Protein AF-L9U5Q8-F1 (afdb_monomer_lite)

Foldseek 3Di:
DDDDDDDDDDDDDDDDDDPVNVVVPPDDDDPDDDDDDDPDDPDDPPDPDDQFDDDPQFTWHAAPVRFIKGALVRPPPVCSVVLVVLCVVPDFDDGPPDPDTMHGPVSVVCVVVVNDDVPCLPVVQLVLQLVLLCPQVVVCVLLVHDLVLSCLLLVHDSVLSVVCNVPVNPGHRDPLSSLSSVLSVLLVVLLCLQPVDSVSSNCQQQDQDCDPPRNRHHLSVQSSVVHSVSSVVSSVVSVVCSVVPDD

Secondary structure (DSSP, 8-state):
------------------HHHHHTTS------PPP---S---------S---EEETTEEEEE-TTS-EEEEGGGS-HHHHHHHHHHSTTPPPP--TT--S-EEEHHHHHHHHTT---TTTTTTHHHHHHHHHHHHHHHHHHHTT--HHHHHHHTT--HHHHHHHHH-GGG----HHHHHHHHHHHHHHHHHHHH-SSHHHHHHHHHS-B-STTTTTB-HHHHHHHHHHHHHHHHHHHHHHHHHH---

Organism: NCBI:txid1204738

pLDDT: mean 75.95, std 20.89, range [30.92, 97.19]

Structure (mmCIF, N/CA/C/O backbone):
data_AF-L9U5Q8-F1
#
_entry.id   AF-L9U5Q8-F1
#
loop_
_atom_site.group_PDB
_atom_site.id
_atom_site.type_symbol
_atom_site.label_atom_id
_atom_site.label_alt_id
_atom_site.label_comp_id
_atom_site.label_asym_id
_atom_site.label_entity_id
_atom_site.label_seq_id
_atom_site.pdbx_PDB_ins_code
_atom_site.Cartn_x
_atom_site.Cartn_y
_atom_site.Cartn_z
_atom_site.occupancy
_atom_site.B_iso_or_equiv
_atom_site.auth_seq_id
_atom_site.auth_comp_id
_atom_site.auth_asym_id
_atom_site.auth_atom_id
_atom_site.pdbx_PDB_model_num
ATOM 1 N N . MET A 1 1 ? 62.314 26.362 -65.389 1.00 32.38 1 MET A N 1
ATOM 2 C CA . MET A 1 1 ? 62.813 25.039 -65.826 1.00 32.38 1 MET A CA 1
ATOM 3 C C . MET A 1 1 ? 62.262 23.996 -64.874 1.00 32.38 1 MET A C 1
ATOM 5 O O . MET A 1 1 ? 62.419 24.195 -63.680 1.00 32.38 1 MET A O 1
ATOM 9 N N . SER A 1 2 ? 61.649 22.939 -65.424 1.00 37.47 2 SER A N 1
ATOM 10 C CA . SER A 1 2 ? 61.102 21.750 -64.734 1.00 37.47 2 SER A CA 1
ATOM 11 C C . SER A 1 2 ? 59.880 22.045 -63.841 1.00 37.47 2 SER A C 1
ATOM 13 O O . SER A 1 2 ? 59.931 22.926 -63.005 1.00 37.47 2 SER A O 1
ATOM 15 N N . GLN A 1 3 ? 58.716 21.413 -63.993 1.00 31.94 3 GLN A N 1
ATOM 16 C CA . GLN A 1 3 ? 58.474 19.984 -64.180 1.00 31.94 3 GLN A CA 1
ATOM 17 C C . GLN A 1 3 ? 57.325 19.664 -65.147 1.00 31.94 3 GLN A C 1
ATOM 19 O O . GLN A 1 3 ? 56.473 20.485 -65.468 1.00 31.94 3 GLN A O 1
ATOM 24 N N . LYS A 1 4 ? 57.396 18.412 -65.597 1.00 33.09 4 LYS A N 1
ATOM 25 C CA . LYS A 1 4 ? 56.612 17.719 -66.609 1.00 33.09 4 LYS A CA 1
ATOM 26 C C . LYS A 1 4 ? 55.130 17.547 -66.250 1.00 33.09 4 LYS A C 1
ATOM 28 O O . LYS A 1 4 ? 54.778 17.223 -65.122 1.00 33.09 4 LYS A O 1
ATOM 33 N N . TYR A 1 5 ? 54.340 17.687 -67.308 1.00 30.92 5 TYR A N 1
ATOM 34 C CA . TYR A 1 5 ? 53.055 17.056 -67.631 1.00 30.92 5 TYR A CA 1
ATOM 35 C C . TYR A 1 5 ? 53.111 15.525 -67.380 1.00 30.92 5 TYR A C 1
ATOM 37 O O . TYR A 1 5 ? 54.178 14.932 -67.537 1.00 30.92 5 TYR A O 1
ATOM 45 N N . ASP A 1 6 ? 52.048 14.839 -66.947 1.00 39.69 6 ASP A N 1
ATOM 46 C CA . ASP A 1 6 ? 51.056 14.125 -67.796 1.00 39.69 6 ASP A CA 1
ATOM 47 C C . ASP A 1 6 ? 50.608 12.860 -66.979 1.00 39.69 6 ASP A C 1
ATOM 49 O O . ASP A 1 6 ? 51.310 12.493 -66.034 1.00 39.69 6 ASP A O 1
ATOM 53 N N . PRO A 1 7 ? 49.538 12.110 -67.297 1.00 44.91 7 PRO A N 1
ATOM 54 C CA . PRO A 1 7 ? 48.138 12.501 -67.208 1.00 44.91 7 PRO A CA 1
ATOM 55 C C . PRO A 1 7 ? 47.229 11.353 -66.693 1.00 44.91 7 PRO A C 1
ATOM 57 O O . PRO A 1 7 ? 47.635 10.244 -66.355 1.00 44.91 7 PRO A O 1
ATOM 60 N N . GLN A 1 8 ? 45.940 11.664 -66.689 1.00 47.00 8 GLN A N 1
ATOM 61 C CA . GLN A 1 8 ? 44.768 10.835 -66.412 1.00 47.00 8 GLN A CA 1
ATOM 62 C C . GLN A 1 8 ? 44.639 9.565 -67.272 1.00 47.00 8 GLN A C 1
ATOM 64 O O . GLN A 1 8 ? 45.062 9.592 -68.427 1.00 47.00 8 GLN A O 1
ATOM 69 N N . ARG A 1 9 ? 43.847 8.574 -66.795 1.00 37.50 9 ARG A N 1
ATOM 70 C CA . ARG A 1 9 ? 42.548 8.117 -67.392 1.00 37.50 9 ARG A CA 1
ATOM 71 C C . ARG A 1 9 ? 42.010 6.789 -66.757 1.00 37.50 9 ARG A C 1
ATOM 73 O O . ARG A 1 9 ? 42.743 6.178 -65.996 1.00 37.50 9 ARG A O 1
ATOM 80 N N . PRO A 1 10 ? 40.777 6.295 -67.041 1.00 47.53 10 PRO A N 1
ATOM 81 C CA . PRO A 1 10 ? 39.483 6.843 -66.599 1.00 47.53 10 PRO A CA 1
ATOM 82 C C . PRO A 1 10 ? 38.406 5.741 -66.316 1.00 47.53 10 PRO A C 1
ATOM 84 O O . PRO A 1 10 ? 38.647 4.554 -66.493 1.00 47.53 10 PRO A O 1
ATOM 87 N N . THR A 1 11 ? 37.160 6.169 -66.045 1.00 41.81 11 THR A N 1
ATOM 88 C CA . THR A 1 11 ? 35.871 5.461 -66.306 1.00 41.81 11 THR A CA 1
ATOM 89 C C . THR A 1 11 ? 35.556 4.166 -65.512 1.00 41.81 11 THR A C 1
ATOM 91 O O . THR A 1 11 ? 36.434 3.386 -65.199 1.00 41.81 11 THR A O 1
ATOM 94 N N . VAL A 1 12 ? 34.313 3.833 -65.139 1.00 41.59 12 VAL A N 1
ATOM 95 C CA . VAL A 1 12 ? 32.996 4.193 -65.688 1.00 41.59 12 VAL A CA 1
ATOM 96 C C . VAL A 1 12 ? 31.891 4.001 -64.625 1.00 41.59 12 VAL A C 1
ATOM 98 O O . VAL A 1 12 ? 31.979 3.108 -63.793 1.00 41.59 12 VAL A O 1
ATOM 101 N N . ALA A 1 13 ? 30.804 4.756 -64.819 1.00 39.12 13 ALA A N 1
ATOM 102 C CA . ALA A 1 13 ? 29.399 4.338 -64.713 1.00 39.12 13 ALA A CA 1
ATOM 103 C C . ALA A 1 13 ? 28.771 4.037 -63.338 1.00 39.12 13 ALA A C 1
ATOM 105 O O . ALA A 1 13 ? 29.082 3.058 -62.674 1.00 39.12 13 ALA A O 1
ATOM 106 N N . GLY A 1 14 ? 27.725 4.816 -63.028 1.00 37.47 14 GLY A N 1
ATOM 107 C CA . GLY A 1 14 ? 26.693 4.433 -62.062 1.00 37.47 14 GLY A CA 1
ATOM 108 C C . GLY A 1 14 ? 26.205 5.570 -61.169 1.00 37.47 14 GLY A C 1
ATOM 109 O O . GLY A 1 14 ? 26.472 5.560 -59.980 1.00 37.47 14 GLY A O 1
ATOM 110 N N . ASN A 1 15 ? 25.500 6.543 -61.753 1.00 54.25 15 ASN A N 1
ATOM 111 C CA . ASN A 1 15 ? 24.440 7.342 -61.120 1.00 54.25 15 ASN A CA 1
ATOM 112 C C . ASN A 1 15 ? 24.565 7.609 -59.597 1.00 54.25 15 ASN A C 1
ATOM 114 O O . ASN A 1 15 ? 23.887 6.975 -58.792 1.00 54.25 15 ASN A O 1
ATOM 118 N N . ALA A 1 16 ? 25.388 8.581 -59.201 1.00 48.34 16 ALA A N 1
ATOM 119 C CA . ALA A 1 16 ? 25.546 8.959 -57.799 1.00 48.34 16 ALA A CA 1
ATOM 120 C C . ALA A 1 16 ? 25.599 10.482 -57.655 1.00 48.34 16 ALA A C 1
ATOM 122 O O . ALA A 1 16 ? 26.670 11.078 -57.620 1.00 48.34 16 ALA A O 1
ATOM 123 N N . LYS A 1 17 ? 24.432 11.122 -57.537 1.00 47.47 17 LYS A N 1
ATOM 124 C CA . LYS A 1 17 ? 24.381 12.340 -56.721 1.00 47.47 17 LYS A CA 1
ATOM 125 C C . LYS A 1 17 ? 24.359 11.888 -55.270 1.00 47.47 17 LYS A C 1
ATOM 127 O O . LYS A 1 17 ? 23.481 11.108 -54.887 1.00 47.47 17 LYS A O 1
ATOM 132 N N . SER A 1 18 ? 25.330 12.347 -54.489 1.00 54.72 18 SER A N 1
ATOM 133 C CA . SER A 1 18 ? 25.391 12.042 -53.058 1.00 54.72 18 SER A CA 1
ATOM 134 C C . SER A 1 18 ? 24.120 12.548 -52.347 1.00 54.72 18 SER A C 1
ATOM 136 O O . SER A 1 18 ? 23.519 13.531 -52.799 1.00 54.72 18 SER A O 1
ATOM 138 N N . PRO A 1 19 ? 23.688 11.931 -51.227 1.00 50.91 19 PRO A N 1
ATOM 139 C CA . PRO A 1 19 ? 22.545 12.417 -50.443 1.00 50.91 19 PRO A CA 1
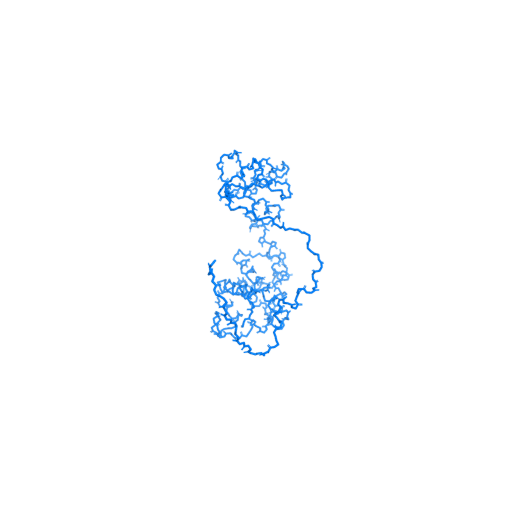ATOM 140 C C . PRO A 1 19 ? 22.645 13.911 -50.081 1.00 50.91 19 PRO A C 1
ATOM 142 O O . PRO A 1 19 ? 21.638 14.612 -50.047 1.00 50.91 19 PRO A O 1
ATOM 145 N N . LEU A 1 20 ? 23.872 14.415 -49.913 1.00 48.25 20 LEU A N 1
ATOM 146 C CA . LEU A 1 20 ? 24.193 15.819 -49.647 1.00 48.25 20 LEU A CA 1
ATOM 147 C C . LEU A 1 20 ? 23.954 16.753 -50.845 1.00 48.25 20 LEU A C 1
ATOM 149 O O . LEU A 1 20 ? 23.500 17.880 -50.664 1.00 48.25 20 LEU A O 1
ATOM 153 N N . GLU A 1 21 ? 24.201 16.311 -52.077 1.00 51.66 21 GLU A N 1
ATOM 154 C CA . GLU A 1 21 ? 23.943 17.123 -53.278 1.00 51.66 21 GLU A CA 1
ATOM 155 C C . GLU A 1 21 ? 22.452 17.247 -53.609 1.00 51.66 21 GLU A C 1
ATOM 157 O O . GLU A 1 21 ? 22.054 18.191 -54.290 1.00 51.66 21 GLU A O 1
ATOM 162 N N . ARG A 1 22 ? 21.613 16.337 -53.095 1.00 54.78 22 ARG A N 1
ATOM 163 C CA . ARG A 1 22 ? 20.144 16.435 -53.188 1.00 54.78 22 ARG A CA 1
ATOM 164 C C . ARG A 1 22 ? 19.581 17.529 -52.271 1.00 54.78 22 ARG A C 1
ATOM 166 O O . ARG A 1 22 ? 18.512 18.052 -52.560 1.00 54.78 22 ARG A O 1
ATOM 173 N N . LEU A 1 23 ? 20.307 17.892 -51.209 1.00 51.34 23 LEU A N 1
ATOM 174 C CA . LEU A 1 23 ? 19.882 18.857 -50.185 1.00 51.34 23 LEU A CA 1
ATOM 175 C C . LEU A 1 23 ? 20.363 20.296 -50.437 1.00 51.34 23 LEU A C 1
ATOM 177 O O . LEU A 1 23 ? 19.754 21.239 -49.940 1.00 51.34 23 LEU A O 1
ATOM 181 N N . LYS A 1 24 ? 21.413 20.502 -51.244 1.00 52.22 24 LYS A N 1
ATOM 182 C CA . LYS A 1 24 ? 21.984 21.841 -51.509 1.00 52.22 24 LYS A CA 1
ATOM 183 C C . LYS A 1 24 ? 21.114 22.770 -52.374 1.00 52.22 24 LYS A C 1
ATOM 185 O O . LYS A 1 24 ? 21.459 23.935 -52.528 1.00 52.22 24 LYS A O 1
ATOM 190 N N . GLY A 1 25 ? 20.004 22.289 -52.935 1.00 50.44 25 GLY A N 1
ATOM 191 C CA . GLY A 1 25 ? 19.120 23.089 -53.793 1.00 50.44 25 GLY A CA 1
ATOM 192 C C . GLY A 1 25 ? 18.031 23.891 -53.068 1.00 50.44 25 GLY A C 1
ATOM 193 O O . GLY A 1 25 ? 17.367 24.692 -53.720 1.00 50.44 25 GLY A O 1
ATOM 194 N N . SER A 1 26 ? 17.819 23.690 -51.761 1.00 52.94 26 SER A N 1
ATOM 195 C CA . SER A 1 26 ? 16.618 24.202 -51.067 1.00 52.94 26 SER A CA 1
ATOM 196 C C . SER A 1 26 ? 16.876 25.140 -49.889 1.00 52.94 26 SER A C 1
ATOM 198 O O . SER A 1 26 ? 15.928 25.508 -49.205 1.00 52.94 26 SER A O 1
ATOM 200 N N . VAL A 1 27 ? 18.113 25.574 -49.652 1.00 43.72 27 VAL A N 1
ATOM 201 C CA . VAL A 1 27 ? 18.400 26.538 -48.580 1.00 43.72 27 VAL A CA 1
ATOM 202 C C . VAL A 1 27 ? 18.806 27.862 -49.207 1.00 43.72 27 VAL A C 1
ATOM 204 O O . VAL A 1 27 ? 19.979 28.114 -49.471 1.00 43.72 27 VAL A O 1
ATOM 207 N N . GLN A 1 28 ? 17.812 28.704 -49.486 1.00 49.25 28 GLN A N 1
ATOM 208 C CA . GLN A 1 28 ? 18.053 30.126 -49.671 1.00 49.25 28 GLN A CA 1
ATOM 209 C C . GLN A 1 28 ? 17.972 30.793 -48.299 1.00 49.25 28 GLN A C 1
ATOM 211 O O . GLN A 1 28 ? 16.906 30.837 -47.696 1.00 49.25 28 GLN A O 1
ATOM 216 N N . TYR A 1 29 ? 19.121 31.321 -47.872 1.00 40.31 29 TYR A N 1
ATOM 217 C CA . TYR A 1 29 ? 19.339 32.215 -46.732 1.00 40.31 29 TYR A CA 1
ATOM 218 C C . TYR A 1 29 ? 19.720 31.561 -45.387 1.00 40.31 29 TYR A C 1
ATOM 220 O O . TYR A 1 29 ? 18.903 30.973 -44.688 1.00 40.31 29 TYR A O 1
ATOM 228 N N . TYR A 1 30 ? 20.992 31.746 -45.017 1.00 40.47 30 TYR A N 1
ATOM 229 C CA . TYR A 1 30 ? 21.508 31.730 -43.646 1.00 40.47 30 TYR A CA 1
ATOM 230 C C . TYR A 1 30 ? 22.292 33.034 -43.479 1.00 40.47 30 TYR A C 1
ATOM 232 O O . TYR A 1 30 ? 23.285 33.232 -44.183 1.00 40.47 30 TYR A O 1
ATOM 240 N N . ASP A 1 31 ? 21.848 33.926 -42.594 1.00 43.75 31 ASP A N 1
ATOM 241 C CA . ASP A 1 31 ?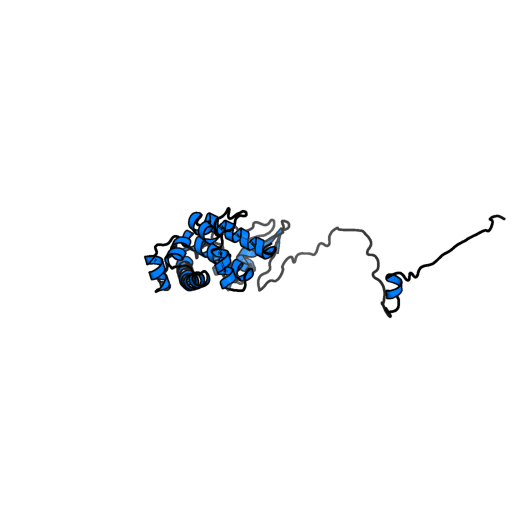 22.596 35.141 -42.273 1.00 43.75 31 ASP A CA 1
ATOM 242 C C . ASP A 1 31 ? 23.533 34.875 -41.087 1.00 43.75 31 ASP A C 1
ATOM 244 O O . ASP A 1 31 ? 23.097 34.742 -39.948 1.00 43.75 31 ASP A O 1
ATOM 248 N N . LYS A 1 32 ? 24.816 34.761 -41.447 1.00 51.78 32 LYS A N 1
ATOM 249 C CA . LYS A 1 32 ? 26.067 34.873 -40.678 1.00 51.78 32 LYS A CA 1
ATOM 250 C C . LYS A 1 32 ? 26.353 34.004 -39.433 1.00 51.78 32 LYS A C 1
ATOM 252 O O . LYS A 1 32 ? 25.462 33.523 -38.745 1.00 51.78 32 LYS A O 1
ATOM 257 N N . PRO A 1 33 ? 27.659 33.749 -39.190 1.00 47.12 33 PRO A N 1
ATOM 258 C CA . PRO A 1 33 ? 28.153 32.555 -38.518 1.00 47.12 33 PRO A CA 1
ATOM 259 C C . PRO A 1 33 ? 28.537 32.825 -37.063 1.00 47.12 33 PRO A C 1
ATOM 261 O O . PRO A 1 33 ? 29.020 33.899 -36.717 1.00 47.12 33 PRO A O 1
ATOM 264 N N . PHE A 1 34 ? 28.383 31.799 -36.235 1.00 37.78 34 PHE A N 1
ATOM 265 C CA . PHE A 1 34 ? 28.989 31.722 -34.913 1.00 37.78 34 PHE A CA 1
ATOM 266 C C . PHE A 1 34 ? 30.521 31.828 -35.045 1.00 37.78 34 PHE A C 1
ATOM 268 O O . PHE A 1 34 ? 31.134 31.015 -35.742 1.00 37.78 34 PHE A O 1
ATOM 275 N N . GLU A 1 35 ? 31.126 32.843 -34.423 1.00 50.31 35 GLU A N 1
ATOM 276 C CA . GLU A 1 35 ? 32.578 32.909 -34.223 1.00 50.31 35 GLU A CA 1
ATOM 277 C C . GLU A 1 35 ? 33.015 31.768 -33.288 1.00 50.31 35 GLU A C 1
ATOM 279 O O . GLU A 1 35 ? 32.289 31.443 -32.345 1.00 50.31 35 GLU A O 1
ATOM 284 N N . PRO A 1 36 ? 34.170 31.124 -33.534 1.00 48.81 36 PRO A N 1
ATOM 285 C CA . PRO A 1 36 ? 34.649 30.067 -32.661 1.00 48.81 36 PRO A CA 1
ATOM 286 C C . PRO A 1 36 ? 35.071 30.703 -31.336 1.00 48.81 36 PRO A C 1
ATOM 288 O O . PRO A 1 36 ? 36.004 31.501 -31.302 1.00 48.81 36 PRO A O 1
ATOM 291 N N . VAL A 1 37 ? 34.377 30.367 -30.249 1.00 45.62 37 VAL A N 1
ATOM 292 C CA . VAL A 1 37 ? 34.831 30.756 -28.913 1.00 45.62 37 VAL A CA 1
ATOM 293 C C . VAL A 1 37 ? 36.108 29.975 -28.623 1.00 45.62 37 VAL A C 1
ATOM 295 O O . VAL A 1 37 ? 36.098 28.742 -28.598 1.00 45.62 37 VAL A O 1
ATOM 298 N N . ASP A 1 38 ? 37.194 30.730 -28.478 1.00 38.16 38 ASP A N 1
ATOM 299 C CA . ASP A 1 38 ? 38.528 30.255 -28.145 1.00 38.16 38 ASP A CA 1
ATOM 300 C C . ASP A 1 38 ? 38.508 29.402 -26.872 1.00 38.16 38 ASP A C 1
ATOM 302 O O . ASP A 1 38 ? 37.781 29.657 -25.909 1.00 38.16 38 ASP A O 1
ATOM 306 N N . SER A 1 39 ? 39.325 28.358 -26.887 1.00 51.72 39 SER A N 1
ATOM 307 C CA . SER A 1 39 ? 39.539 27.463 -25.762 1.00 51.72 39 SER A CA 1
ATOM 308 C C . SER A 1 39 ? 40.424 28.136 -24.723 1.00 51.72 39 SER A C 1
ATOM 310 O O . SER A 1 39 ? 41.634 27.957 -24.794 1.00 51.72 39 SER A O 1
ATOM 312 N N . GLU A 1 40 ? 39.857 28.871 -23.761 1.00 37.47 40 GLU A N 1
ATOM 313 C CA . GLU A 1 40 ? 40.607 29.266 -22.565 1.00 37.47 40 GLU A CA 1
ATOM 314 C C . GLU A 1 40 ? 39.731 29.834 -21.422 1.00 37.47 40 GLU A C 1
ATOM 316 O O . GLU A 1 40 ? 38.837 30.639 -21.650 1.00 37.47 40 GLU A O 1
ATOM 321 N N . HIS A 1 41 ? 40.075 29.434 -20.188 1.00 34.97 41 HIS A N 1
ATOM 322 C CA . HIS A 1 41 ? 39.646 29.962 -18.876 1.00 34.97 41 HIS A CA 1
ATOM 323 C C . HIS A 1 41 ? 38.296 29.488 -18.298 1.00 34.97 41 HIS A C 1
ATOM 325 O O . HIS A 1 41 ? 37.291 30.187 -18.300 1.00 34.97 41 HIS A O 1
ATOM 331 N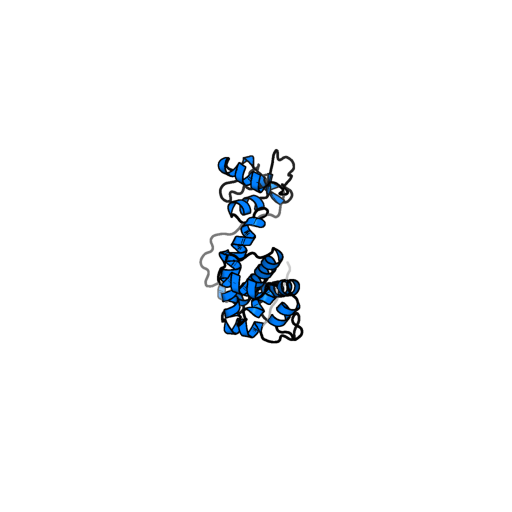 N . TRP A 1 42 ? 38.321 28.316 -17.652 1.00 39.03 42 TRP A N 1
ATOM 332 C CA . TRP A 1 42 ? 37.321 27.873 -16.664 1.00 39.03 42 TRP A CA 1
ATOM 333 C C . TRP A 1 42 ? 37.564 28.476 -15.265 1.00 39.03 42 TRP A C 1
ATOM 335 O O . TRP A 1 42 ? 37.180 27.884 -14.259 1.00 39.03 42 TRP A O 1
ATOM 345 N N . GLU A 1 43 ? 38.188 29.652 -15.177 1.00 36.53 43 GLU A N 1
ATOM 346 C CA . GLU A 1 43 ? 38.379 30.356 -13.910 1.00 36.53 43 GLU A CA 1
ATOM 347 C C . GLU A 1 43 ? 37.471 31.586 -13.815 1.00 36.53 43 GLU A C 1
ATOM 349 O O . GLU A 1 43 ? 37.675 32.598 -14.475 1.00 36.53 43 GLU A O 1
ATOM 354 N N . ALA A 1 44 ? 36.508 31.459 -12.900 1.00 43.19 44 ALA A N 1
ATOM 355 C CA . ALA A 1 44 ? 36.093 32.499 -11.969 1.00 43.19 44 ALA A CA 1
ATOM 356 C C . ALA A 1 44 ? 35.383 33.747 -12.524 1.00 43.19 44 ALA A C 1
ATOM 358 O O . ALA A 1 44 ? 35.909 34.854 -12.445 1.00 43.19 44 ALA A O 1
ATOM 359 N N . ASP A 1 45 ? 34.092 33.601 -12.838 1.00 33.00 45 ASP A N 1
ATOM 360 C CA . ASP A 1 45 ? 33.140 34.668 -12.513 1.00 33.00 45 ASP A CA 1
ATOM 361 C C . ASP A 1 45 ? 32.686 34.500 -11.059 1.00 33.00 45 ASP A C 1
ATOM 363 O O . ASP A 1 45 ? 31.703 33.831 -10.725 1.00 33.00 45 ASP A O 1
ATOM 367 N N . PHE A 1 46 ? 33.464 35.134 -10.180 1.00 35.00 46 PHE A N 1
ATOM 368 C CA . PHE A 1 46 ? 32.984 35.674 -8.917 1.00 35.00 46 PHE A CA 1
ATOM 369 C C . PHE A 1 46 ? 31.807 36.618 -9.203 1.00 35.00 46 PHE A C 1
ATOM 371 O O . PHE A 1 46 ? 31.972 37.824 -9.378 1.00 35.00 46 PHE A O 1
ATOM 378 N N . LEU A 1 47 ? 30.598 36.066 -9.228 1.00 36.47 47 LEU A N 1
ATOM 379 C CA . LEU A 1 47 ? 29.394 36.838 -8.961 1.00 36.47 47 LEU A CA 1
ATOM 380 C C . LEU A 1 47 ? 29.311 37.042 -7.446 1.00 36.47 47 LEU A C 1
ATOM 382 O O . LEU A 1 47 ? 29.085 36.103 -6.683 1.00 36.47 47 LEU A O 1
ATOM 386 N N . GLU A 1 48 ? 29.511 38.281 -7.007 1.00 38.72 48 GLU A N 1
ATOM 387 C CA . GLU A 1 48 ? 29.141 38.721 -5.664 1.00 38.72 48 GLU A CA 1
ATOM 388 C C . GLU A 1 48 ? 27.660 38.399 -5.337 1.00 38.72 48 GLU A C 1
ATOM 390 O O . GLU A 1 48 ? 26.832 38.164 -6.223 1.00 38.72 48 GLU A O 1
ATOM 395 N N . PRO A 1 49 ? 27.316 38.303 -4.041 1.00 36.00 49 PRO A N 1
ATOM 396 C CA . PRO A 1 49 ? 26.597 37.176 -3.475 1.00 36.00 49 PRO A CA 1
ATOM 397 C C . PRO A 1 49 ? 25.091 37.348 -3.623 1.00 36.00 49 PRO A C 1
ATOM 399 O O . PRO A 1 49 ? 24.443 38.056 -2.854 1.00 36.00 49 PRO A O 1
ATOM 402 N N . ASN A 1 50 ? 24.491 36.636 -4.566 1.00 45.34 50 ASN A N 1
ATOM 403 C CA . ASN A 1 50 ? 23.060 36.385 -4.485 1.00 45.34 50 ASN A CA 1
ATOM 404 C C . ASN A 1 50 ? 22.739 34.981 -4.992 1.00 45.34 50 ASN A C 1
ATOM 406 O O . ASN A 1 50 ? 22.092 34.790 -6.015 1.00 45.34 50 ASN A O 1
ATOM 410 N N . ASN A 1 51 ? 23.154 33.982 -4.206 1.00 47.12 51 ASN A N 1
ATOM 411 C CA . ASN A 1 51 ? 22.738 32.580 -4.359 1.00 47.12 51 ASN A CA 1
ATOM 412 C C . ASN A 1 51 ? 21.257 32.342 -4.005 1.00 47.12 51 ASN A C 1
ATOM 414 O O . ASN A 1 51 ? 20.816 31.198 -3.942 1.00 47.12 51 ASN A O 1
ATOM 418 N N . ALA A 1 52 ? 20.492 33.411 -3.778 1.00 41.44 52 ALA A N 1
ATOM 419 C CA . ALA A 1 52 ? 19.072 33.386 -3.494 1.00 41.44 52 ALA A CA 1
ATOM 420 C C . ALA A 1 52 ? 18.252 33.070 -4.756 1.00 41.44 52 ALA A C 1
ATOM 422 O O . ALA A 1 52 ? 17.961 33.958 -5.560 1.00 41.44 52 ALA A O 1
ATOM 423 N N . VAL A 1 53 ? 17.781 31.831 -4.896 1.00 51.78 53 VAL A N 1
ATOM 424 C CA . VAL A 1 53 ? 16.731 31.499 -5.876 1.00 51.78 53 VAL A CA 1
ATOM 425 C C . VAL A 1 53 ? 15.366 31.737 -5.225 1.00 51.78 53 VAL A C 1
ATOM 427 O O . VAL A 1 53 ? 15.061 31.178 -4.170 1.00 51.78 53 VAL A O 1
ATOM 430 N N . ARG A 1 54 ? 14.527 32.592 -5.829 1.00 45.47 54 ARG A N 1
ATOM 431 C CA . ARG A 1 54 ? 13.168 32.862 -5.333 1.00 45.47 54 ARG A CA 1
ATOM 432 C C . ARG A 1 54 ? 12.200 31.785 -5.810 1.00 45.47 54 ARG A C 1
ATOM 434 O O . ARG A 1 54 ? 11.664 31.877 -6.909 1.00 45.47 54 ARG A O 1
ATOM 441 N N . SER A 1 55 ? 11.918 30.816 -4.946 1.00 42.97 55 SER A N 1
ATOM 442 C CA . SER A 1 55 ? 10.759 29.935 -5.089 1.00 42.97 55 SER A CA 1
ATOM 443 C C . SER A 1 55 ? 9.738 30.276 -3.997 1.00 42.97 55 SER A C 1
ATOM 445 O O . SER A 1 55 ? 9.824 29.823 -2.861 1.00 42.97 55 SER A O 1
ATOM 447 N N . GLY A 1 56 ? 8.790 31.159 -4.318 1.00 54.16 56 GLY A N 1
ATOM 448 C CA . GLY A 1 56 ? 7.504 31.226 -3.614 1.00 54.16 56 GLY A CA 1
ATOM 449 C C . GLY A 1 56 ? 7.356 32.041 -2.319 1.00 54.16 56 GLY A C 1
ATOM 450 O O . GLY A 1 56 ? 6.235 32.033 -1.831 1.00 54.16 56 GLY A O 1
ATOM 451 N N . GLU A 1 57 ? 8.390 32.707 -1.771 1.00 67.06 57 GLU A N 1
ATOM 452 C CA . GLU A 1 57 ? 8.333 33.886 -0.845 1.00 67.06 57 GLU A CA 1
ATOM 453 C C . GLU A 1 57 ? 9.645 34.080 -0.049 1.00 67.06 57 GLU A C 1
ATOM 455 O O . GLU A 1 57 ? 9.984 35.214 0.284 1.00 67.06 57 GLU A O 1
ATOM 460 N N . VAL A 1 58 ? 10.408 33.009 0.215 1.00 77.12 58 VAL A N 1
ATOM 461 C CA . VAL A 1 58 ? 11.653 33.032 1.018 1.00 77.12 58 VAL A CA 1
ATOM 462 C C . VAL A 1 58 ? 12.863 32.679 0.141 1.00 77.12 58 VAL A C 1
ATOM 464 O O . VAL A 1 58 ? 12.762 31.754 -0.671 1.00 77.12 58 VAL A O 1
ATOM 467 N N . PRO A 1 59 ? 13.999 33.392 0.257 1.00 84.00 59 PRO A N 1
ATOM 468 C CA . PRO A 1 59 ? 15.223 33.056 -0.464 1.00 84.00 59 PRO A CA 1
ATOM 469 C C . PRO A 1 59 ? 15.769 31.674 -0.081 1.00 84.00 59 PRO A C 1
ATOM 471 O O . PRO A 1 59 ? 15.899 31.350 1.097 1.00 84.00 59 PRO A O 1
ATOM 474 N N . THR A 1 60 ? 16.120 30.869 -1.085 1.00 84.94 60 THR A N 1
ATOM 475 C CA . THR A 1 60 ? 16.884 29.627 -0.893 1.00 84.94 60 THR A CA 1
ATOM 476 C C . THR A 1 60 ? 18.341 29.863 -1.237 1.00 84.94 60 THR A C 1
ATOM 478 O O . THR A 1 60 ? 18.618 30.360 -2.323 1.00 84.94 60 THR A O 1
ATOM 481 N N . HIS A 1 61 ? 19.247 29.449 -0.356 1.00 86.44 61 HIS A N 1
ATOM 482 C CA . HIS A 1 61 ? 20.696 29.574 -0.495 1.00 86.44 61 HIS A CA 1
ATOM 483 C C . HIS A 1 61 ? 21.339 28.211 -0.741 1.00 86.44 61 HIS A C 1
ATOM 485 O O . HIS A 1 61 ? 20.804 27.174 -0.344 1.00 86.44 61 HIS A O 1
ATOM 491 N N . ILE A 1 62 ? 22.505 28.216 -1.382 1.00 84.50 62 ILE A N 1
ATOM 492 C CA . ILE A 1 62 ? 23.304 27.017 -1.653 1.00 84.50 62 ILE A CA 1
ATOM 493 C C . ILE A 1 62 ? 24.688 27.233 -1.041 1.00 84.50 62 ILE A C 1
ATOM 495 O O . ILE A 1 62 ? 25.373 28.197 -1.387 1.00 84.50 62 ILE A O 1
ATOM 499 N N . ALA A 1 63 ? 25.072 26.363 -0.107 1.00 81.81 63 ALA A N 1
ATOM 500 C CA . ALA A 1 63 ? 26.397 26.360 0.505 1.00 81.81 63 ALA A CA 1
ATOM 501 C C . ALA A 1 63 ? 27.464 25.869 -0.496 1.00 81.81 63 ALA A C 1
ATOM 503 O O . ALA A 1 63 ? 27.121 25.132 -1.423 1.00 81.81 63 ALA A O 1
ATOM 504 N N . PRO A 1 64 ? 28.761 26.169 -0.288 1.00 79.12 64 PRO A N 1
ATOM 505 C CA . PRO A 1 64 ? 29.846 25.641 -1.127 1.00 79.12 64 PRO A CA 1
ATOM 506 C C . PRO A 1 64 ? 29.875 24.106 -1.219 1.00 79.12 64 PRO A C 1
ATOM 508 O O . PRO A 1 64 ? 30.309 23.544 -2.218 1.00 79.12 64 PRO A O 1
ATOM 511 N N . THR A 1 65 ? 29.362 23.419 -0.194 1.00 76.44 65 THR A N 1
ATOM 512 C CA . THR A 1 65 ? 29.210 21.956 -0.139 1.00 76.44 65 THR A CA 1
ATOM 513 C C . THR A 1 65 ? 28.036 21.419 -0.971 1.00 76.44 65 THR A C 1
ATOM 515 O O . THR A 1 65 ? 27.839 20.209 -1.039 1.00 76.44 65 THR A O 1
ATOM 518 N N . GLY A 1 66 ? 27.229 22.295 -1.577 1.00 77.00 66 GLY A N 1
ATOM 519 C CA . GLY A 1 66 ? 26.014 21.949 -2.319 1.00 77.00 66 GLY A CA 1
ATOM 520 C C . GLY A 1 66 ? 24.744 21.859 -1.463 1.00 77.00 66 GLY A C 1
ATOM 521 O O . GLY A 1 66 ? 23.658 21.652 -2.007 1.00 77.00 66 GLY A O 1
ATOM 522 N N . THR A 1 67 ? 24.834 22.040 -0.141 1.00 80.81 67 THR A N 1
ATOM 523 C CA . THR A 1 67 ? 23.666 22.023 0.754 1.00 80.81 67 THR A CA 1
ATOM 524 C C . THR A 1 67 ? 22.722 23.183 0.448 1.00 80.81 67 THR A C 1
ATOM 526 O O . THR A 1 67 ? 23.131 24.343 0.502 1.00 80.81 67 THR A O 1
ATOM 529 N N . ARG A 1 68 ? 21.445 22.880 0.187 1.00 85.50 68 ARG A N 1
ATOM 530 C CA . ARG A 1 68 ? 20.395 23.884 -0.041 1.00 85.50 68 ARG A CA 1
ATOM 531 C C . ARG A 1 68 ? 19.639 24.171 1.255 1.00 85.50 68 ARG A C 1
ATOM 533 O O . ARG A 1 68 ? 19.122 23.250 1.890 1.00 85.50 68 ARG A O 1
ATOM 540 N N . TYR A 1 69 ? 19.575 25.435 1.652 1.00 88.00 69 TYR A N 1
ATOM 541 C CA . TYR A 1 69 ? 19.014 25.850 2.937 1.00 88.00 69 TYR A CA 1
ATOM 542 C C . TYR A 1 69 ? 18.290 27.193 2.836 1.00 88.00 69 TYR A C 1
ATOM 544 O O . TYR A 1 69 ? 18.477 27.955 1.888 1.00 88.00 69 TYR A O 1
ATOM 552 N N . ILE A 1 70 ? 17.469 27.495 3.835 1.00 90.88 70 ILE A N 1
ATOM 553 C CA . ILE A 1 70 ? 16.855 28.807 4.031 1.00 90.88 70 ILE A CA 1
ATOM 554 C C . ILE A 1 70 ? 17.303 29.394 5.370 1.00 90.88 70 ILE A C 1
ATOM 556 O O . ILE A 1 70 ? 17.596 28.665 6.324 1.00 90.88 70 ILE A O 1
ATOM 560 N N . ARG A 1 71 ? 17.336 30.724 5.464 1.00 90.94 71 ARG A N 1
ATOM 561 C CA . ARG A 1 71 ? 17.602 31.412 6.731 1.00 90.94 71 ARG A CA 1
ATOM 562 C C . ARG A 1 71 ? 16.281 31.673 7.441 1.00 90.94 71 ARG A C 1
ATOM 564 O O . ARG A 1 71 ? 15.408 32.329 6.876 1.00 90.94 71 ARG A O 1
ATOM 571 N N . ILE A 1 72 ? 16.134 31.244 8.696 1.00 88.31 72 ILE A N 1
ATOM 572 C CA . ILE A 1 72 ? 14.866 31.438 9.428 1.00 88.31 72 ILE A CA 1
ATOM 573 C C . ILE A 1 72 ? 14.528 32.933 9.575 1.00 88.31 72 ILE A C 1
ATOM 575 O O . ILE A 1 72 ? 13.366 33.314 9.486 1.00 88.31 72 ILE A O 1
ATOM 579 N N . ARG A 1 73 ? 15.540 33.803 9.693 1.00 87.25 73 ARG A N 1
ATOM 580 C CA . ARG A 1 73 ? 15.372 35.271 9.715 1.00 87.25 73 ARG A CA 1
ATOM 581 C C . ARG A 1 73 ? 14.724 35.857 8.453 1.00 87.25 73 ARG A C 1
ATOM 583 O O . ARG A 1 73 ? 14.160 36.943 8.520 1.00 87.25 73 ARG A O 1
ATOM 590 N N . GLU A 1 74 ? 14.801 35.158 7.322 1.00 88.31 74 GLU A N 1
ATOM 591 C CA . GLU A 1 74 ? 14.205 35.581 6.048 1.00 88.31 74 GLU A CA 1
ATOM 592 C C . GLU A 1 74 ? 12.774 35.049 5.863 1.00 88.31 74 GLU A C 1
ATOM 594 O O . GLU A 1 74 ? 12.075 35.453 4.933 1.00 88.31 74 GLU A O 1
ATOM 599 N N . VAL A 1 75 ? 12.309 34.170 6.757 1.00 87.00 75 VAL A N 1
ATOM 600 C CA . VAL A 1 75 ? 10.921 33.695 6.785 1.00 87.00 75 VAL A CA 1
ATOM 601 C C . VAL A 1 75 ? 10.011 34.821 7.296 1.00 87.00 75 VAL A C 1
ATOM 603 O O . VAL A 1 75 ? 10.358 35.477 8.279 1.00 87.00 75 VAL A O 1
ATOM 606 N N . PRO A 1 76 ? 8.825 35.064 6.699 1.00 86.88 76 PRO A N 1
ATOM 607 C CA . PRO A 1 76 ? 7.884 36.063 7.200 1.00 86.88 76 PRO A CA 1
ATOM 608 C C . PRO A 1 76 ? 7.543 35.845 8.677 1.00 86.88 76 PRO A C 1
ATOM 610 O O . PRO A 1 76 ? 7.206 34.730 9.068 1.00 86.88 76 PRO A O 1
ATOM 613 N N . ILE A 1 77 ? 7.545 36.910 9.486 1.00 80.81 77 ILE A N 1
ATOM 614 C CA . ILE A 1 77 ? 7.372 36.820 10.950 1.00 80.81 77 ILE A CA 1
ATOM 615 C C . ILE A 1 77 ? 6.128 36.024 11.376 1.00 80.81 77 ILE A C 1
ATOM 617 O O . ILE A 1 77 ? 6.176 35.245 12.317 1.00 80.81 77 ILE A O 1
ATOM 621 N N . ARG A 1 78 ? 5.025 36.136 10.620 1.00 80.25 78 ARG A N 1
ATOM 622 C CA . ARG A 1 78 ? 3.773 35.401 10.885 1.00 80.25 78 ARG A CA 1
ATOM 623 C C . ARG A 1 78 ? 3.884 33.886 10.698 1.00 80.25 78 ARG A C 1
ATOM 625 O O . ARG A 1 78 ? 3.025 33.154 11.173 1.00 80.25 78 ARG A O 1
ATOM 632 N N . LEU A 1 79 ? 4.893 33.433 9.964 1.00 83.06 79 LEU A N 1
ATOM 633 C CA . LEU A 1 79 ? 5.154 32.031 9.655 1.00 83.06 79 LEU A CA 1
ATOM 634 C C . LEU A 1 79 ? 6.290 31.457 10.511 1.00 83.06 79 LEU A C 1
ATOM 636 O O . LEU A 1 79 ? 6.359 30.240 10.661 1.00 83.06 79 LEU A O 1
ATOM 640 N N . GLN A 1 80 ? 7.145 32.309 11.089 1.00 85.88 80 GLN A N 1
ATOM 641 C CA . GLN A 1 80 ? 8.315 31.881 11.858 1.00 85.88 80 GLN A CA 1
ATOM 642 C C . GLN A 1 80 ? 7.936 30.986 13.037 1.00 85.88 80 GLN A C 1
ATOM 644 O O . GLN A 1 80 ? 8.483 29.898 13.137 1.00 85.88 80 GLN A O 1
ATOM 649 N N . ASP A 1 81 ? 6.969 31.365 13.874 1.00 78.81 81 ASP A N 1
ATOM 650 C CA . ASP A 1 81 ? 6.605 30.563 15.055 1.00 78.81 81 ASP A CA 1
ATOM 651 C C . ASP A 1 81 ? 6.100 29.164 14.681 1.00 78.81 81 ASP A C 1
ATOM 653 O O . ASP A 1 81 ? 6.487 28.154 15.275 1.00 78.81 81 ASP A O 1
ATOM 657 N N . GLY A 1 82 ? 5.244 29.092 13.657 1.00 78.12 82 GLY A N 1
ATOM 658 C CA . GLY A 1 82 ? 4.713 27.828 13.154 1.00 78.12 82 GLY A CA 1
ATOM 659 C C . GLY A 1 82 ? 5.804 26.941 12.560 1.00 78.12 82 GLY A C 1
ATOM 660 O O . GLY A 1 82 ? 5.790 25.729 12.780 1.00 78.12 82 GLY A O 1
ATOM 661 N N . PHE A 1 83 ? 6.757 27.550 11.857 1.00 84.94 83 PHE A N 1
ATOM 662 C CA . PHE A 1 83 ? 7.868 26.856 11.226 1.00 84.94 83 PHE A CA 1
ATOM 663 C C . PHE A 1 83 ? 8.958 26.445 12.229 1.00 84.94 83 PHE A C 1
ATOM 665 O O . PHE A 1 83 ? 9.425 25.317 12.196 1.00 84.94 83 PHE A O 1
ATOM 672 N N . ILE A 1 84 ? 9.306 27.283 13.204 1.00 83.56 84 ILE A N 1
ATOM 673 C CA . ILE A 1 84 ? 10.244 26.947 14.291 1.00 83.56 84 ILE A CA 1
ATOM 674 C C . ILE A 1 84 ? 9.694 25.787 15.128 1.00 83.56 84 ILE A C 1
ATOM 676 O O . ILE A 1 84 ? 10.423 24.859 15.481 1.00 83.56 84 ILE A O 1
ATOM 680 N N . ARG A 1 85 ? 8.384 25.791 15.402 1.00 76.25 85 ARG A N 1
ATOM 681 C CA . ARG A 1 85 ? 7.719 24.665 16.067 1.00 76.25 85 ARG A CA 1
ATOM 682 C C . ARG A 1 85 ? 7.765 23.385 15.227 1.00 76.25 85 ARG A C 1
ATOM 684 O O . ARG A 1 85 ? 7.831 22.303 15.803 1.00 76.25 85 ARG A O 1
ATOM 691 N N . TYR A 1 86 ? 7.717 23.509 13.901 1.00 75.69 86 TYR A N 1
ATOM 692 C CA . TYR A 1 86 ? 7.904 22.394 12.972 1.00 75.69 86 TYR A CA 1
ATOM 693 C C . TYR A 1 86 ? 9.348 21.868 12.998 1.00 75.69 86 TYR A C 1
ATOM 695 O O . TYR A 1 86 ? 9.546 20.667 13.066 1.00 75.69 86 TYR A O 1
ATOM 703 N N . LEU A 1 87 ? 10.349 22.747 13.078 1.00 77.56 87 LEU A N 1
ATOM 704 C CA . LEU A 1 87 ? 11.769 22.371 13.136 1.00 77.56 87 LEU A CA 1
ATOM 705 C C . LEU A 1 87 ? 12.223 21.805 14.492 1.00 77.56 87 LEU A C 1
ATOM 707 O O . LEU A 1 87 ? 13.387 21.443 14.660 1.00 77.56 87 LEU A O 1
ATOM 711 N N . THR A 1 88 ? 11.348 21.751 15.496 1.00 74.56 88 THR A N 1
ATOM 712 C CA . THR A 1 88 ? 11.724 21.280 16.834 1.00 74.56 88 THR A CA 1
ATOM 713 C C . THR A 1 88 ? 12.041 19.780 16.800 1.00 74.56 88 THR A C 1
ATOM 715 O O . THR A 1 88 ? 11.130 18.961 16.744 1.00 74.56 88 THR A O 1
ATOM 718 N N . GLY A 1 89 ? 13.330 19.429 16.876 1.00 60.28 89 GLY A N 1
ATOM 719 C CA . GLY A 1 89 ? 13.825 18.049 16.766 1.00 60.28 89 GLY A CA 1
ATOM 720 C C . GLY A 1 89 ? 14.343 17.670 15.373 1.00 60.28 89 GLY A C 1
ATOM 721 O O . GLY A 1 89 ? 14.913 16.590 15.222 1.00 60.28 89 GLY A O 1
ATOM 722 N N . ALA A 1 90 ? 14.204 18.556 14.382 1.00 65.50 90 ALA A N 1
ATOM 723 C CA . ALA A 1 90 ? 14.797 18.388 13.062 1.00 65.50 90 ALA A CA 1
ATOM 724 C C . ALA A 1 90 ? 16.315 18.638 13.104 1.00 65.50 90 ALA A C 1
ATOM 726 O O . ALA A 1 90 ? 16.813 19.462 13.876 1.00 65.50 90 ALA A O 1
ATOM 727 N N . GLY A 1 91 ? 17.063 17.931 12.254 1.00 69.38 91 GLY A N 1
ATOM 728 C CA . GLY A 1 91 ? 18.466 18.258 12.019 1.00 69.38 91 GLY A CA 1
ATOM 729 C C . GLY A 1 91 ? 18.554 19.556 11.222 1.00 69.38 91 GLY A C 1
ATOM 730 O O . GLY A 1 91 ? 18.031 19.619 10.117 1.00 69.38 91 GLY A O 1
ATOM 731 N N . CYS A 1 92 ? 19.215 20.579 11.756 1.00 81.19 92 CYS A N 1
ATOM 732 C CA . CYS A 1 92 ? 19.417 21.840 11.042 1.00 81.19 92 CYS A CA 1
ATOM 733 C C . CYS A 1 92 ? 20.771 21.841 10.315 1.00 81.19 92 CYS A C 1
ATOM 735 O O . CYS A 1 92 ? 21.756 21.348 10.876 1.00 81.19 92 CYS A O 1
ATOM 737 N N . PRO A 1 93 ? 20.864 22.401 9.095 1.00 82.31 93 PRO A N 1
ATOM 738 C CA . PRO A 1 93 ? 22.148 22.555 8.428 1.00 82.31 93 PRO A CA 1
ATOM 739 C C . PRO A 1 93 ? 23.051 23.515 9.209 1.00 82.31 93 PRO A C 1
ATOM 741 O O . PRO A 1 93 ? 22.600 24.549 9.700 1.00 82.31 93 PRO A O 1
ATOM 744 N N . VAL A 1 94 ? 24.341 23.187 9.273 1.00 82.44 94 VAL A N 1
ATOM 745 C CA . VAL A 1 94 ? 25.394 24.071 9.783 1.00 82.44 94 VAL A CA 1
ATOM 746 C C . VAL A 1 94 ? 26.270 24.451 8.598 1.00 82.44 94 VAL A C 1
ATOM 748 O O . VAL A 1 94 ? 26.863 23.581 7.962 1.00 82.44 94 VAL A O 1
ATOM 751 N N . VAL A 1 95 ? 26.305 25.739 8.266 1.00 83.12 95 VAL A N 1
ATOM 752 C CA . VAL A 1 95 ? 27.067 26.278 7.134 1.00 83.12 95 VAL A CA 1
ATOM 753 C C . VAL A 1 95 ? 28.092 27.269 7.675 1.00 83.12 95 VAL A C 1
ATOM 755 O O . VAL A 1 95 ? 27.765 28.106 8.514 1.00 83.12 95 VAL A O 1
ATOM 758 N N . GLU A 1 96 ? 29.340 27.161 7.223 1.00 74.81 96 GLU A N 1
ATOM 759 C CA . GLU A 1 96 ? 30.412 28.072 7.633 1.00 74.81 96 GLU A CA 1
ATOM 760 C C . GLU A 1 96 ? 30.100 29.510 7.194 1.00 74.81 96 GLU A C 1
ATOM 762 O O . GLU A 1 96 ? 29.686 29.742 6.058 1.00 74.81 96 GLU A O 1
ATOM 767 N N . ASN A 1 97 ? 30.333 30.476 8.088 1.00 79.69 97 ASN A N 1
ATOM 768 C CA . ASN A 1 97 ? 30.058 31.910 7.897 1.00 79.69 97 ASN A CA 1
ATOM 769 C C . ASN A 1 97 ? 28.568 32.305 7.825 1.00 79.69 97 ASN A C 1
ATOM 771 O O . ASN A 1 97 ? 28.254 33.436 7.457 1.00 79.69 97 ASN A O 1
ATOM 775 N N . GLU A 1 98 ? 27.645 31.416 8.206 1.00 81.56 98 GLU A N 1
ATOM 776 C CA . GLU A 1 98 ? 26.229 31.752 8.373 1.00 81.56 98 GLU A CA 1
ATOM 777 C C . GLU A 1 98 ? 25.863 31.918 9.850 1.00 81.56 98 GLU A C 1
ATOM 779 O O . GLU A 1 98 ? 25.829 30.957 10.618 1.00 81.56 98 GLU A O 1
ATOM 784 N N . ASP A 1 99 ? 25.534 33.148 10.245 1.00 71.88 99 ASP A N 1
ATOM 785 C CA . ASP A 1 99 ? 25.081 33.433 11.606 1.00 71.88 99 ASP A CA 1
ATOM 786 C C . ASP A 1 99 ? 23.581 33.160 11.783 1.00 71.88 99 ASP A C 1
ATOM 788 O O . ASP A 1 99 ? 22.729 33.832 11.188 1.00 71.88 99 ASP A O 1
ATOM 792 N N . GLY A 1 100 ? 23.243 32.236 12.681 1.00 75.62 100 GLY A N 1
ATOM 793 C CA . GLY A 1 100 ? 21.876 32.002 13.151 1.00 75.62 100 GLY A CA 1
ATOM 794 C C . GLY A 1 100 ? 21.253 30.687 12.676 1.00 75.62 100 GLY A C 1
ATOM 795 O O . GLY A 1 100 ? 21.898 29.885 12.005 1.00 75.62 100 GLY A O 1
ATOM 796 N N . PRO A 1 101 ? 19.994 30.423 13.063 1.00 83.31 101 PRO A N 1
ATOM 797 C CA . PRO A 1 101 ? 19.366 29.143 12.795 1.00 83.31 101 PRO A CA 1
ATOM 798 C C . PRO A 1 101 ? 18.966 29.031 11.319 1.00 83.31 101 PRO A C 1
ATOM 800 O O . PRO A 1 101 ? 18.315 29.915 10.746 1.00 83.31 101 PRO A O 1
ATOM 803 N N . LEU A 1 102 ? 19.369 27.917 10.717 1.00 89.38 102 LEU A N 1
ATOM 804 C CA . LEU A 1 102 ? 19.096 27.553 9.333 1.00 89.38 102 LEU A CA 1
ATOM 805 C C . LEU A 1 102 ? 18.131 26.366 9.297 1.00 89.38 102 LEU A C 1
ATOM 807 O O . LEU A 1 102 ? 18.056 25.590 10.248 1.00 89.38 102 LEU A O 1
ATOM 811 N N . ALA A 1 103 ? 17.424 26.208 8.186 1.00 88.19 103 ALA A N 1
ATOM 812 C CA . ALA A 1 103 ? 16.610 25.028 7.902 1.00 88.19 103 ALA A CA 1
ATOM 813 C C . ALA A 1 103 ? 16.913 24.531 6.490 1.00 88.19 103 ALA A C 1
ATOM 815 O O . ALA A 1 103 ? 17.291 25.336 5.634 1.00 88.19 103 ALA A O 1
ATOM 816 N N . TYR A 1 104 ? 16.754 23.236 6.213 1.00 87.62 104 TYR A N 1
ATOM 817 C CA . TYR A 1 104 ? 16.904 22.767 4.838 1.00 87.62 104 TYR A CA 1
ATOM 818 C C . TYR A 1 104 ? 15.794 23.349 3.952 1.00 87.62 104 TYR A C 1
ATOM 820 O O . TYR A 1 104 ? 14.672 23.593 4.398 1.00 87.62 104 TYR A O 1
ATOM 828 N N . GLU A 1 105 ? 16.090 23.559 2.667 1.00 83.88 105 GLU A N 1
ATOM 829 C CA . GLU A 1 105 ? 15.072 23.977 1.688 1.00 83.88 105 GLU A CA 1
ATOM 830 C C . GLU A 1 105 ? 13.900 22.986 1.657 1.00 83.88 105 GLU A C 1
ATOM 832 O O . GLU A 1 105 ? 12.739 23.382 1.564 1.00 83.88 105 GLU A O 1
ATOM 837 N N . ILE A 1 106 ? 14.211 21.694 1.779 1.00 76.81 106 ILE A N 1
ATOM 838 C CA . ILE A 1 106 ? 13.227 20.613 1.783 1.00 76.81 106 ILE A CA 1
ATOM 839 C C . ILE A 1 106 ? 12.257 20.777 2.959 1.00 76.81 106 ILE A C 1
ATOM 841 O O . ILE A 1 106 ? 11.054 20.746 2.732 1.00 76.81 106 ILE A O 1
ATOM 845 N N . ASP A 1 107 ? 12.749 21.076 4.164 1.00 81.94 107 ASP A N 1
ATOM 846 C CA . ASP A 1 107 ? 11.914 21.296 5.353 1.00 81.94 107 ASP A CA 1
ATOM 847 C C . ASP A 1 107 ? 10.930 22.456 5.161 1.00 81.94 107 ASP A C 1
ATOM 849 O O . ASP A 1 107 ? 9.756 22.367 5.519 1.00 81.94 107 ASP A O 1
ATOM 853 N N . TRP A 1 108 ? 11.393 23.552 4.555 1.00 84.75 108 TRP A N 1
ATOM 854 C CA . TRP A 1 108 ? 10.552 24.706 4.240 1.00 84.75 108 TRP A CA 1
ATOM 855 C C . TRP A 1 108 ? 9.476 24.380 3.203 1.00 84.75 108 TRP A C 1
ATOM 857 O O . TRP A 1 108 ? 8.303 24.727 3.379 1.00 84.75 108 TRP A O 1
ATOM 867 N N . LEU A 1 109 ? 9.867 23.707 2.117 1.00 81.69 109 LEU A N 1
ATOM 868 C CA . LEU A 1 109 ? 8.954 23.306 1.050 1.00 81.69 109 LEU A CA 1
ATOM 869 C C . LEU A 1 109 ? 7.918 22.303 1.555 1.00 81.69 109 LEU A C 1
ATOM 871 O O . LEU A 1 109 ? 6.742 22.420 1.211 1.00 81.69 109 LEU A O 1
ATOM 875 N N . GLU A 1 110 ? 8.333 21.351 2.384 1.00 76.19 110 GLU A N 1
ATOM 876 C CA . GLU A 1 110 ? 7.455 20.359 2.985 1.00 76.19 110 GLU A CA 1
ATOM 877 C C . GLU A 1 110 ? 6.503 21.001 3.993 1.00 76.19 110 GLU A C 1
ATOM 879 O O . GLU A 1 110 ? 5.301 20.767 3.899 1.00 76.19 110 GLU A O 1
ATOM 884 N N . TRP A 1 111 ? 6.968 21.886 4.877 1.00 79.19 111 TRP A N 1
ATOM 885 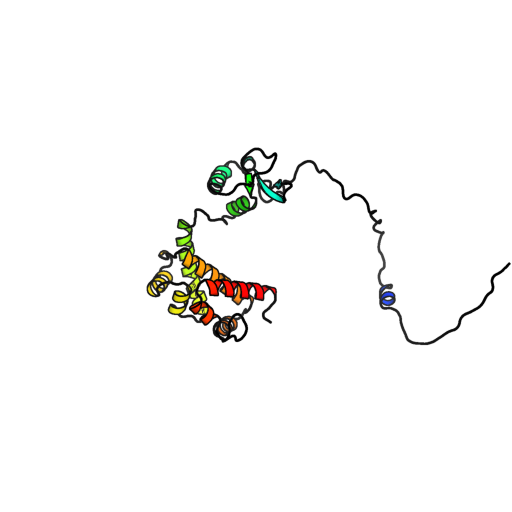C CA . TRP A 1 111 ? 6.091 22.614 5.798 1.00 79.19 111 TRP A CA 1
ATOM 886 C C . TRP A 1 111 ? 5.050 23.469 5.058 1.00 79.19 111 TRP A C 1
ATOM 888 O O . TRP A 1 111 ? 3.859 23.405 5.361 1.00 79.19 111 TRP A O 1
ATOM 898 N N . ARG A 1 112 ? 5.462 24.205 4.015 1.00 77.62 112 ARG A N 1
ATOM 899 C CA . ARG A 1 112 ? 4.557 25.014 3.173 1.00 77.62 112 ARG A CA 1
ATOM 900 C C . ARG A 1 112 ? 3.532 24.172 2.425 1.00 77.62 112 ARG A C 1
ATOM 902 O O . ARG A 1 112 ? 2.373 24.565 2.302 1.00 77.62 112 ARG A O 1
ATOM 909 N N . GLN A 1 113 ? 3.954 23.021 1.916 1.00 71.50 113 GLN A N 1
ATOM 910 C CA . GLN A 1 113 ? 3.079 22.087 1.212 1.00 71.50 113 GLN A CA 1
ATOM 911 C C . GLN A 1 113 ? 2.292 21.182 2.171 1.00 71.50 113 GLN A C 1
ATOM 913 O O . GLN A 1 113 ? 1.526 20.351 1.692 1.00 71.50 113 GLN A O 1
ATOM 918 N N . HIS A 1 114 ? 2.451 21.344 3.492 1.00 63.25 114 HIS A N 1
ATOM 919 C CA . HIS A 1 114 ? 1.885 20.469 4.526 1.00 63.25 114 HI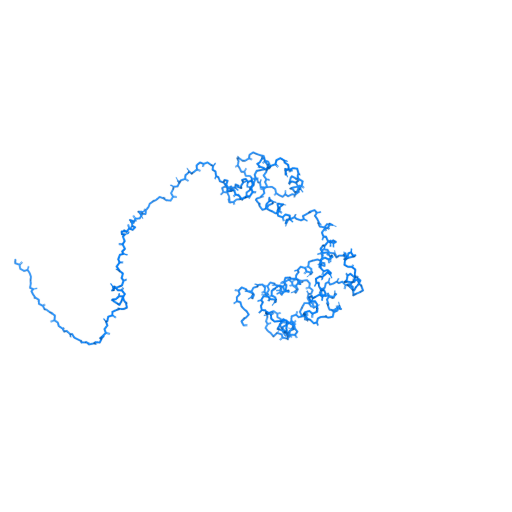S A CA 1
ATOM 920 C C . HIS A 1 114 ? 2.274 18.988 4.327 1.00 63.25 114 HIS A C 1
ATOM 922 O O . HIS A 1 114 ? 1.498 18.077 4.601 1.00 63.25 114 HIS A O 1
ATOM 928 N N . ARG A 1 115 ? 3.476 18.743 3.793 1.00 52.88 115 ARG A N 1
ATOM 929 C CA . ARG A 1 115 ? 3.959 17.448 3.304 1.00 52.88 115 ARG A CA 1
ATOM 930 C C . ARG A 1 115 ? 4.974 16.735 4.199 1.00 52.88 115 ARG A C 1
ATOM 932 O O . ARG A 1 115 ? 5.377 15.647 3.792 1.00 52.88 115 ARG A O 1
ATOM 939 N N . ARG A 1 116 ? 5.323 17.224 5.407 1.00 53.41 116 ARG A N 1
ATOM 940 C CA . ARG A 1 116 ? 6.047 16.383 6.388 1.00 53.41 116 ARG A CA 1
ATOM 941 C C . ARG A 1 116 ? 5.612 16.417 7.860 1.00 53.41 116 ARG A C 1
ATOM 943 O O . ARG A 1 116 ? 5.064 17.413 8.320 1.00 53.41 116 ARG A O 1
ATOM 950 N N . PRO A 1 117 ? 5.731 15.249 8.535 1.00 46.06 117 PRO A N 1
ATOM 951 C CA . PRO A 1 117 ? 4.629 14.621 9.263 1.00 46.06 117 PRO A CA 1
ATOM 952 C C . PRO A 1 117 ? 5.041 14.096 10.656 1.00 46.06 117 PRO A C 1
ATOM 954 O O . PRO A 1 117 ? 4.376 13.237 11.230 1.00 46.06 117 PRO A O 1
ATOM 957 N N . ASP A 1 118 ? 6.147 14.568 11.216 1.00 49.72 118 ASP A N 1
ATOM 958 C CA . ASP A 1 118 ? 6.861 13.947 12.338 1.00 49.72 118 ASP A CA 1
ATOM 959 C C . ASP A 1 118 ? 6.233 14.217 13.717 1.00 49.72 118 ASP A C 1
ATOM 961 O O . ASP A 1 118 ? 6.597 13.591 14.709 1.00 49.72 118 ASP A O 1
ATOM 965 N N . ARG A 1 119 ? 5.172 15.032 13.776 1.00 41.75 119 ARG A N 1
ATOM 966 C CA . ARG A 1 119 ? 4.287 15.141 14.955 1.00 41.75 119 ARG A CA 1
ATOM 967 C C . ARG A 1 119 ? 2.831 14.773 14.697 1.00 41.75 119 ARG A C 1
ATOM 969 O O . ARG A 1 119 ? 2.055 14.705 15.648 1.00 41.75 119 ARG A O 1
ATOM 976 N N . ILE A 1 120 ? 2.466 14.490 13.446 1.00 46.38 120 ILE A N 1
ATOM 977 C CA . ILE A 1 120 ? 1.105 14.074 13.093 1.00 46.38 120 ILE A CA 1
ATOM 978 C C . ILE A 1 120 ? 0.940 12.554 13.195 1.00 46.38 120 ILE A C 1
ATOM 980 O O . ILE A 1 120 ? -0.172 12.072 13.095 1.00 46.38 120 ILE A O 1
ATOM 984 N N . ALA A 1 121 ? 1.984 11.769 13.474 1.00 41.62 121 ALA A N 1
ATOM 985 C CA . ALA A 1 121 ? 1.880 10.306 13.568 1.00 41.62 121 ALA A CA 1
ATOM 986 C C . ALA A 1 121 ? 0.768 9.786 14.514 1.00 41.62 121 ALA A C 1
ATOM 988 O O . ALA A 1 121 ? 0.285 8.679 14.310 1.00 41.62 121 ALA A O 1
ATOM 989 N N . ALA A 1 122 ? 0.318 10.584 15.492 1.00 41.81 122 ALA A N 1
ATOM 990 C CA . ALA A 1 122 ? -0.818 10.247 16.356 1.00 41.81 122 ALA A CA 1
ATOM 991 C C . ALA A 1 122 ? -2.177 10.841 15.919 1.00 41.81 122 ALA A C 1
ATOM 993 O O . ALA A 1 122 ? -3.207 10.360 16.369 1.00 41.81 122 ALA A O 1
ATOM 994 N N . HIS A 1 123 ? -2.205 11.886 15.082 1.00 40.50 123 HIS A N 1
ATOM 995 C CA . HIS A 1 123 ? -3.443 12.535 14.599 1.00 40.50 123 HIS A CA 1
ATOM 996 C C . HIS A 1 123 ? -3.768 12.198 13.129 1.00 40.50 123 HIS A C 1
ATOM 998 O O . HIS A 1 123 ? -4.921 12.238 12.726 1.00 40.50 123 HIS A O 1
ATOM 1004 N N . ASN A 1 124 ? -2.771 11.791 12.340 1.00 53.09 124 ASN A N 1
ATOM 1005 C CA . ASN A 1 124 ? -2.912 11.337 10.958 1.00 53.09 124 ASN A CA 1
ATOM 1006 C C . ASN A 1 124 ? -3.184 9.840 10.888 1.00 53.09 124 ASN A C 1
ATOM 1008 O O . ASN A 1 124 ? -3.643 9.397 9.848 1.00 53.09 124 ASN A O 1
ATOM 1012 N N . SER A 1 125 ? -2.893 9.036 11.915 1.00 59.72 125 SER A N 1
ATOM 1013 C CA . SER A 1 125 ? -3.196 7.599 11.861 1.00 59.72 125 SER A CA 1
ATOM 1014 C C . SER A 1 125 ? -4.701 7.344 11.801 1.00 59.72 125 SER A C 1
ATOM 1016 O O . SER A 1 125 ? -5.130 6.470 11.053 1.00 59.72 125 SER A O 1
ATOM 1018 N N . GLU A 1 126 ? -5.496 8.143 12.519 1.00 65.62 126 GLU A N 1
ATOM 1019 C CA . GLU A 1 126 ? -6.959 8.084 12.474 1.00 65.62 126 GLU A CA 1
ATOM 1020 C C . GLU A 1 126 ? -7.480 8.580 11.121 1.00 65.62 126 GLU A C 1
ATOM 1022 O O . GLU A 1 126 ? -8.102 7.802 10.406 1.00 65.62 126 GLU A O 1
ATOM 1027 N N . GLU A 1 127 ? -7.151 9.807 10.693 1.00 74.25 127 GLU A N 1
ATOM 1028 C CA . GLU A 1 127 ? -7.596 10.345 9.391 1.00 74.25 127 GLU A CA 1
ATOM 1029 C C . GLU A 1 127 ? -7.115 9.503 8.195 1.00 74.25 127 GLU A C 1
ATOM 1031 O O . GLU A 1 127 ? -7.876 9.238 7.261 1.00 74.25 127 GLU A O 1
ATOM 1036 N N . THR A 1 128 ? -5.869 9.021 8.231 1.00 79.75 128 THR A N 1
ATOM 1037 C CA . THR A 1 128 ? -5.339 8.106 7.209 1.00 79.75 128 THR A CA 1
ATOM 1038 C C . THR A 1 128 ? -6.036 6.756 7.299 1.00 79.75 128 THR A C 1
ATOM 1040 O O . THR A 1 128 ? -6.376 6.189 6.267 1.00 79.75 128 THR A O 1
ATOM 1043 N N . GLY A 1 129 ? -6.321 6.255 8.503 1.00 86.25 129 GLY A N 1
ATOM 1044 C CA . GLY A 1 129 ? -7.118 5.048 8.708 1.00 86.25 129 GLY A CA 1
ATOM 1045 C C . GLY A 1 129 ? -8.501 5.155 8.071 1.00 86.25 129 GLY A C 1
ATOM 1046 O O . GLY A 1 129 ? -8.902 4.263 7.322 1.00 86.25 129 GLY A O 1
ATOM 1047 N N . VAL A 1 130 ? -9.188 6.282 8.278 1.00 87.81 130 VAL A N 1
ATOM 1048 C CA . VAL A 1 130 ? -10.473 6.596 7.639 1.00 87.81 130 VAL A CA 1
ATOM 1049 C C . VAL A 1 130 ? -10.333 6.575 6.112 1.00 87.81 130 VAL A C 1
ATOM 1051 O O . VAL A 1 130 ? -11.114 5.916 5.425 1.00 87.81 130 VAL A O 1
ATOM 1054 N N . ALA A 1 131 ? -9.312 7.241 5.564 1.00 88.81 131 ALA A N 1
ATOM 1055 C CA . ALA A 1 131 ? -9.072 7.292 4.121 1.00 88.81 131 ALA A CA 1
ATOM 1056 C C . ALA A 1 131 ? -8.777 5.908 3.511 1.00 88.81 131 ALA A C 1
ATOM 1058 O O . ALA A 1 131 ? -9.297 5.574 2.440 1.00 88.81 131 ALA A O 1
ATOM 1059 N N . VAL A 1 132 ? -7.984 5.080 4.200 1.00 91.75 132 VAL A N 1
ATOM 1060 C CA . VAL A 1 132 ? -7.714 3.691 3.802 1.00 91.75 132 VAL A CA 1
ATOM 1061 C C . VAL A 1 132 ? -9.031 2.913 3.759 1.00 91.75 132 VAL A C 1
ATOM 1063 O O . VAL A 1 132 ? -9.331 2.283 2.747 1.00 91.75 132 VAL A O 1
ATOM 1066 N N . MET A 1 133 ? -9.871 3.016 4.789 1.00 94.44 133 MET A N 1
ATOM 1067 C CA . MET A 1 133 ? -11.143 2.281 4.861 1.00 94.44 133 MET A CA 1
ATOM 1068 C C . MET A 1 133 ? -12.212 2.778 3.882 1.00 94.44 133 MET A C 1
ATOM 1070 O O . MET A 1 133 ? -13.085 2.000 3.505 1.00 94.44 133 MET A O 1
ATOM 1074 N N . HIS A 1 134 ? -12.107 4.013 3.386 1.00 92.44 134 HIS A N 1
ATOM 1075 C CA . HIS A 1 134 ? -12.901 4.480 2.245 1.00 92.44 134 HIS A CA 1
ATOM 1076 C C . HIS A 1 134 ? -12.431 3.922 0.897 1.00 92.44 134 HIS A C 1
ATOM 1078 O O . HIS A 1 134 ? -13.243 3.749 -0.006 1.00 92.44 134 HIS A O 1
ATOM 1084 N N . THR A 1 135 ? -11.131 3.673 0.740 1.00 94.25 135 THR A N 1
ATOM 1085 C CA . THR A 1 135 ? -10.530 3.369 -0.569 1.00 94.25 135 THR A CA 1
ATOM 1086 C C . THR A 1 135 ? -10.424 1.866 -0.824 1.00 94.25 135 THR A C 1
ATOM 1088 O O . THR A 1 135 ? -10.671 1.386 -1.929 1.00 94.25 135 THR A O 1
ATOM 1091 N N . PHE A 1 136 ? -10.048 1.105 0.200 1.00 95.75 136 PHE A N 1
ATOM 1092 C CA . PHE A 1 136 ? -9.682 -0.304 0.070 1.00 95.75 136 PHE A CA 1
ATOM 1093 C C . PHE A 1 136 ? -10.832 -1.242 -0.316 1.00 95.75 136 PHE A C 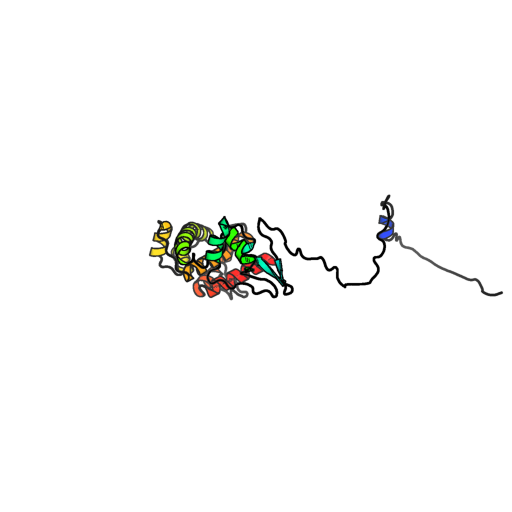1
ATOM 1095 O O . PHE A 1 136 ? -10.551 -2.192 -1.042 1.00 95.75 136 PHE A O 1
ATOM 1102 N N . PRO A 1 137 ? -12.101 -1.006 0.069 1.00 95.31 137 PRO A N 1
ATOM 1103 C CA . PRO A 1 137 ? -13.219 -1.805 -0.438 1.00 95.31 137 PRO A CA 1
ATOM 1104 C C . PRO A 1 137 ? -13.363 -1.727 -1.965 1.00 95.31 137 PRO A C 1
ATOM 1106 O O . PRO A 1 137 ? -13.594 -2.741 -2.616 1.00 95.31 137 PRO A O 1
ATOM 1109 N N . THR A 1 138 ? -13.151 -0.545 -2.553 1.00 95.88 138 THR A N 1
ATOM 1110 C CA . THR A 1 138 ? -13.172 -0.359 -4.013 1.00 95.88 138 THR A CA 1
ATOM 1111 C C . THR A 1 138 ? -12.010 -1.097 -4.676 1.00 95.88 138 THR A C 1
ATOM 1113 O O . THR A 1 138 ? -12.213 -1.816 -5.647 1.00 95.88 138 THR A O 1
ATOM 1116 N N . ILE A 1 139 ? -10.797 -0.993 -4.116 1.00 96.50 139 ILE A N 1
ATOM 1117 C CA . ILE A 1 139 ? -9.632 -1.740 -4.621 1.00 96.50 139 ILE A CA 1
ATOM 1118 C C . ILE A 1 139 ? -9.878 -3.253 -4.534 1.00 96.50 139 ILE A C 1
ATOM 1120 O O . ILE A 1 139 ? -9.566 -3.978 -5.475 1.00 96.50 139 ILE A O 1
ATOM 1124 N N . ALA A 1 140 ? -10.453 -3.732 -3.425 1.00 95.94 140 ALA A N 1
ATOM 1125 C CA . ALA A 1 140 ? -10.790 -5.142 -3.249 1.00 95.94 140 ALA A CA 1
ATOM 1126 C C . ALA A 1 140 ? -11.749 -5.615 -4.345 1.00 95.94 140 ALA A C 1
ATOM 1128 O O . ALA A 1 140 ? -11.499 -6.645 -4.967 1.00 95.94 140 ALA A O 1
ATOM 1129 N N . GLN A 1 141 ? -12.789 -4.829 -4.632 1.00 95.25 141 GLN A N 1
ATOM 1130 C CA . GLN A 1 141 ? -13.735 -5.117 -5.703 1.00 95.25 141 GLN A CA 1
ATOM 1131 C C . GLN A 1 141 ? -13.041 -5.201 -7.070 1.00 95.25 141 GLN A C 1
ATOM 1133 O O . GLN A 1 141 ? -13.217 -6.202 -7.761 1.00 95.25 141 GLN A O 1
ATOM 1138 N N . GLU A 1 142 ? -12.209 -4.215 -7.422 1.00 94.94 142 GLU A N 1
ATOM 1139 C CA . GLU A 1 142 ? -11.487 -4.195 -8.705 1.00 94.94 142 GLU A CA 1
ATOM 1140 C C . GLU A 1 142 ? -10.496 -5.357 -8.870 1.00 94.94 142 GLU A C 1
ATOM 1142 O O . GLU A 1 142 ? -10.178 -5.789 -9.978 1.00 94.94 142 GLU A O 1
ATOM 1147 N N . TRP A 1 143 ? -9.954 -5.861 -7.764 1.00 95.38 143 TRP A N 1
ATOM 1148 C CA . TRP A 1 143 ? -9.044 -7.007 -7.768 1.00 95.38 143 TRP A CA 1
ATOM 1149 C C . TRP A 1 143 ? -9.774 -8.350 -7.649 1.00 95.38 143 TRP A C 1
ATOM 1151 O O . TRP A 1 143 ? -9.136 -9.406 -7.715 1.00 95.38 143 TRP A O 1
ATOM 1161 N N . GLY A 1 144 ? -11.099 -8.332 -7.481 1.00 94.12 144 GLY A N 1
ATOM 1162 C CA . GLY A 1 144 ? -11.911 -9.521 -7.236 1.00 94.12 144 GLY A CA 1
ATOM 1163 C C . GLY A 1 144 ? -11.570 -10.221 -5.920 1.00 94.12 144 GLY A C 1
ATOM 1164 O O . GLY A 1 144 ? -11.579 -11.448 -5.866 1.00 94.12 144 GLY A O 1
ATOM 1165 N N . LEU A 1 145 ? -11.220 -9.454 -4.887 1.00 95.44 145 LEU A N 1
ATOM 1166 C CA . LEU A 1 145 ? -10.896 -9.944 -3.552 1.00 95.44 145 LEU A CA 1
ATOM 1167 C C . LEU A 1 145 ? -12.115 -9.955 -2.636 1.00 95.44 145 LEU A C 1
ATOM 1169 O O . LEU A 1 145 ? -12.970 -9.070 -2.696 1.00 95.44 145 LEU A O 1
ATOM 1173 N N . SER A 1 146 ? -12.161 -10.943 -1.743 1.00 95.56 146 SER A N 1
ATOM 1174 C CA . SER A 1 146 ? -13.118 -10.943 -0.642 1.00 95.56 146 SER A CA 1
ATOM 1175 C C . SER A 1 146 ? -12.662 -10.013 0.489 1.00 95.56 146 SER A C 1
ATOM 1177 O O . SER A 1 146 ? -11.474 -9.705 0.620 1.00 95.56 146 SER A O 1
ATOM 1179 N N . ASP A 1 147 ? -13.589 -9.631 1.373 1.00 95.94 147 ASP A N 1
ATOM 1180 C CA . ASP A 1 147 ? -13.251 -8.926 2.619 1.00 95.94 147 ASP A CA 1
ATOM 1181 C C . ASP A 1 147 ? -12.171 -9.666 3.420 1.00 95.94 147 ASP A C 1
ATOM 1183 O O . ASP A 1 147 ? -11.329 -9.045 4.061 1.00 95.94 147 ASP A O 1
ATOM 1187 N N . THR A 1 148 ? -12.206 -11.002 3.401 1.00 96.62 148 THR A N 1
ATOM 1188 C CA . THR A 1 148 ? -11.251 -11.848 4.120 1.00 96.62 148 THR A CA 1
ATOM 1189 C C . THR A 1 148 ? -9.852 -11.729 3.536 1.00 96.62 148 THR A C 1
ATOM 1191 O O . THR A 1 148 ? -8.897 -11.618 4.301 1.00 96.62 148 THR A O 1
ATOM 1194 N N . ASP A 1 149 ? -9.729 -11.681 2.211 1.00 95.81 149 ASP A N 1
ATOM 1195 C CA . ASP A 1 149 ? -8.434 -11.512 1.550 1.00 95.81 149 ASP A CA 1
ATOM 1196 C C . ASP A 1 149 ? -7.867 -10.115 1.812 1.00 95.81 149 ASP A C 1
ATOM 1198 O O . ASP A 1 149 ? -6.699 -9.973 2.164 1.00 95.81 149 ASP A O 1
ATOM 1202 N N . MET A 1 150 ? -8.700 -9.073 1.711 1.00 97.06 150 MET A N 1
ATOM 1203 C CA . MET A 1 150 ? -8.244 -7.706 1.970 1.00 97.06 150 MET A CA 1
ATOM 1204 C C . MET A 1 150 ? -7.866 -7.494 3.443 1.00 97.06 150 MET A C 1
ATOM 1206 O O . MET A 1 150 ? -6.862 -6.845 3.737 1.00 97.06 150 MET A O 1
ATOM 1210 N N . ALA A 1 151 ? -8.624 -8.079 4.375 1.00 96.75 151 ALA A N 1
ATOM 1211 C CA . ALA A 1 151 ? -8.283 -8.065 5.795 1.00 96.75 151 ALA A CA 1
ATOM 1212 C C . ALA A 1 151 ? -6.959 -8.798 6.072 1.00 96.75 151 ALA A C 1
ATOM 1214 O O . ALA A 1 151 ? -6.156 -8.313 6.868 1.00 96.75 151 ALA A O 1
ATOM 1215 N N . ALA A 1 152 ? -6.701 -9.917 5.385 1.00 96.56 152 ALA A N 1
ATOM 1216 C CA . ALA A 1 152 ? -5.442 -10.650 5.493 1.00 96.56 152 ALA A CA 1
ATOM 1217 C C . ALA A 1 152 ? -4.250 -9.830 4.974 1.00 96.56 152 ALA A C 1
ATOM 1219 O O . ALA A 1 152 ? -3.238 -9.740 5.663 1.00 96.56 152 ALA A O 1
ATOM 1220 N N . LEU A 1 153 ? -4.386 -9.166 3.820 1.00 97.00 153 LEU A N 1
ATOM 1221 C CA . LEU A 1 153 ? -3.342 -8.297 3.256 1.00 97.00 153 LEU A CA 1
ATOM 1222 C C . LEU A 1 153 ? -3.015 -7.086 4.142 1.00 97.00 153 LEU A C 1
ATOM 1224 O O . LEU A 1 153 ? -1.881 -6.611 4.152 1.00 97.00 153 LEU A O 1
ATOM 1228 N N . LEU A 1 154 ? -4.012 -6.572 4.862 1.00 96.06 154 LEU A N 1
ATOM 1229 C CA . LEU A 1 154 ? -3.848 -5.485 5.827 1.00 96.06 154 LEU A CA 1
ATOM 1230 C C . LEU A 1 154 ? -3.436 -5.968 7.222 1.00 96.06 154 LEU A C 1
ATOM 1232 O O . LEU A 1 154 ? -3.230 -5.131 8.096 1.00 96.06 154 LEU A O 1
ATOM 1236 N N . GLU A 1 155 ? -3.340 -7.280 7.446 1.00 96.00 155 GLU A N 1
ATOM 1237 C CA . GLU A 1 155 ? -3.073 -7.895 8.752 1.00 96.00 155 GLU A CA 1
ATOM 1238 C C . GLU A 1 155 ? -4.021 -7.389 9.859 1.00 96.00 155 GLU A C 1
ATOM 1240 O O . GLU A 1 155 ? -3.629 -7.071 10.987 1.00 96.00 155 GLU A O 1
ATOM 1245 N N . ILE A 1 156 ? -5.314 -7.311 9.531 1.00 95.38 156 ILE A N 1
ATOM 1246 C CA . ILE A 1 156 ? -6.381 -6.926 10.460 1.00 95.38 156 ILE A CA 1
ATOM 1247 C C . ILE A 1 156 ? -7.420 -8.033 10.593 1.00 95.38 156 ILE A C 1
ATOM 1249 O O . ILE A 1 156 ? -7.647 -8.836 9.691 1.00 95.38 156 ILE A O 1
ATOM 1253 N N . ASN A 1 157 ? -8.089 -8.075 11.744 1.00 96.50 157 ASN A N 1
ATOM 1254 C CA . ASN A 1 157 ? -9.193 -9.005 11.943 1.00 96.50 157 ASN A CA 1
ATOM 1255 C C . ASN A 1 157 ? -10.351 -8.681 10.976 1.00 96.50 157 ASN A C 1
ATOM 1257 O O . ASN A 1 157 ? -10.685 -7.513 10.771 1.00 96.50 157 ASN A O 1
ATOM 1261 N N . ILE A 1 158 ? -10.989 -9.718 10.423 1.00 96.88 158 ILE A N 1
ATOM 1262 C CA . ILE A 1 158 ? -12.115 -9.589 9.487 1.00 96.88 158 ILE A CA 1
ATOM 1263 C C . ILE A 1 158 ? -13.296 -8.791 10.057 1.00 96.88 158 ILE A C 1
ATOM 1265 O O . ILE A 1 158 ? -13.908 -7.997 9.342 1.00 96.88 158 ILE A O 1
ATOM 1269 N N . ASP A 1 159 ? -13.597 -8.945 11.346 1.00 96.81 159 ASP A N 1
ATOM 1270 C CA . ASP A 1 159 ? -14.665 -8.208 12.017 1.00 96.81 159 ASP A CA 1
ATOM 1271 C C . ASP A 1 159 ? -14.303 -6.725 12.139 1.00 96.81 159 ASP A C 1
ATOM 1273 O O . ASP A 1 159 ? -15.151 -5.861 11.906 1.00 96.81 159 ASP A O 1
ATOM 1277 N N . SER A 1 160 ? -13.032 -6.416 12.428 1.00 95.19 160 SER A N 1
ATOM 1278 C CA . SER A 1 160 ? -12.521 -5.040 12.427 1.00 95.19 160 SER A CA 1
ATOM 1279 C C . SER A 1 160 ? -12.591 -4.426 11.034 1.00 95.19 160 SER A C 1
ATOM 1281 O O . SER A 1 160 ? -13.094 -3.314 10.903 1.00 95.19 160 SER A O 1
ATOM 1283 N N . TYR A 1 161 ? -12.160 -5.152 9.997 1.00 96.81 161 TYR A N 1
ATOM 1284 C CA . TYR A 1 161 ? -12.232 -4.676 8.615 1.00 96.81 161 TYR A CA 1
ATOM 1285 C C . TYR A 1 161 ? -13.670 -4.338 8.223 1.00 96.81 161 TYR A C 1
ATOM 1287 O O . TYR A 1 161 ? -13.953 -3.200 7.868 1.00 96.81 161 TYR A O 1
ATOM 1295 N N . ARG A 1 162 ? -14.609 -5.276 8.398 1.00 96.38 162 ARG A N 1
ATOM 1296 C CA . ARG A 1 162 ? -16.028 -5.054 8.077 1.00 96.38 162 ARG A CA 1
ATOM 1297 C C . ARG A 1 162 ? -16.633 -3.899 8.864 1.00 96.38 162 ARG A C 1
ATOM 1299 O O . ARG A 1 162 ? -17.358 -3.079 8.299 1.00 96.38 162 ARG A O 1
ATOM 1306 N N . LYS A 1 163 ? -16.324 -3.808 10.161 1.00 95.31 163 LYS A N 1
ATOM 1307 C CA . LYS A 1 163 ? -16.772 -2.702 11.011 1.00 95.31 163 LYS A CA 1
ATOM 1308 C C . LYS A 1 163 ? -16.253 -1.364 10.490 1.00 95.31 163 LYS A C 1
ATOM 1310 O O . LYS A 1 163 ? -17.022 -0.412 10.398 1.00 95.31 163 LYS A O 1
ATOM 1315 N N . TRP A 1 164 ? -14.971 -1.281 10.156 1.00 95.56 164 TRP A N 1
ATOM 1316 C CA . TRP A 1 164 ? -14.353 -0.046 9.688 1.00 95.56 164 TRP A CA 1
ATOM 1317 C C . TRP A 1 164 ? -14.753 0.310 8.257 1.00 95.56 164 TRP A C 1
ATOM 1319 O O . TRP A 1 164 ? -14.912 1.485 7.965 1.00 95.56 164 TRP A O 1
ATOM 1329 N N . THR A 1 165 ? -15.034 -0.658 7.389 1.00 93.31 165 THR A N 1
ATOM 1330 C CA . THR A 1 165 ? -15.656 -0.403 6.083 1.00 93.31 165 THR A CA 1
ATOM 1331 C C . THR A 1 165 ? -17.061 0.185 6.239 1.00 93.31 165 THR A C 1
ATOM 1333 O O . THR A 1 165 ? -17.412 1.136 5.544 1.00 93.31 165 THR A O 1
ATOM 1336 N N . ALA A 1 166 ? -17.862 -0.333 7.177 1.00 92.81 166 ALA A N 1
ATOM 1337 C CA . ALA A 1 166 ? -19.201 0.189 7.452 1.00 92.81 166 ALA A CA 1
ATOM 1338 C C . ALA A 1 166 ? -19.181 1.545 8.179 1.00 92.81 166 ALA A C 1
ATOM 1340 O O . ALA A 1 166 ? -20.085 2.362 8.012 1.00 92.81 166 ALA A O 1
ATOM 1341 N N . THR A 1 167 ? -18.180 1.793 9.026 1.00 92.00 167 THR A N 1
ATOM 1342 C CA . THR A 1 167 ? -18.013 3.052 9.768 1.00 92.00 167 THR A CA 1
ATOM 1343 C C . THR A 1 167 ? -16.546 3.506 9.756 1.00 92.00 167 THR A C 1
ATOM 1345 O O . THR A 1 167 ? -15.841 3.337 10.758 1.00 92.00 167 THR A O 1
ATOM 1348 N N . PRO A 1 168 ? -16.082 4.132 8.654 1.00 87.75 168 PRO A N 1
ATOM 1349 C CA . PRO A 1 168 ? -14.674 4.508 8.477 1.00 87.75 168 PRO A CA 1
ATOM 1350 C C . PRO A 1 168 ? -14.134 5.458 9.541 1.00 87.75 168 PRO A C 1
ATOM 1352 O O . PRO A 1 168 ? -12.973 5.355 9.909 1.00 87.75 168 PRO A O 1
ATOM 1355 N N . LEU A 1 169 ? -14.982 6.315 10.116 1.00 84.62 169 LEU A N 1
ATOM 1356 C CA . LEU A 1 169 ? -14.615 7.240 11.200 1.00 84.62 169 LEU A CA 1
ATOM 1357 C C . LEU A 1 169 ? -14.117 6.547 12.482 1.00 84.62 169 LEU A C 1
ATOM 1359 O O . LEU A 1 169 ? -13.547 7.205 13.341 1.00 84.62 169 LEU A O 1
ATOM 1363 N N . GLN A 1 170 ? -14.356 5.242 12.637 1.00 86.69 170 GLN A N 1
ATOM 1364 C CA . GLN A 1 170 ? -13.873 4.448 13.775 1.00 86.69 170 GLN A CA 1
ATOM 1365 C C . GLN A 1 170 ? -12.611 3.639 13.445 1.00 86.69 170 GLN A C 1
ATOM 1367 O O . GLN A 1 170 ? -12.192 2.805 14.254 1.00 86.69 170 GLN A O 1
ATOM 1372 N N . ALA A 1 171 ? -12.049 3.818 12.248 1.00 89.38 171 ALA A N 1
ATOM 1373 C CA . ALA A 1 171 ? -10.853 3.119 11.818 1.00 89.38 171 ALA A CA 1
ATOM 1374 C C . ALA A 1 171 ? -9.651 3.562 12.652 1.00 89.38 171 ALA A C 1
ATOM 1376 O O . ALA A 1 171 ? -9.329 4.743 12.735 1.00 89.38 171 ALA A O 1
ATOM 1377 N N . SER A 1 172 ? -8.970 2.587 13.243 1.00 86.81 172 SER A N 1
ATOM 1378 C CA . SER A 1 172 ? -7.758 2.808 14.024 1.00 86.81 172 SER A CA 1
ATOM 1379 C C . SER A 1 172 ? -6.715 1.800 13.574 1.00 86.81 172 SER A C 1
ATOM 1381 O O . SER A 1 172 ? -6.600 0.715 14.147 1.00 86.81 172 SER A O 1
ATOM 1383 N N . LEU A 1 173 ? -5.978 2.160 12.524 1.00 87.06 173 LEU A N 1
ATOM 1384 C CA . LEU A 1 173 ? -4.883 1.350 12.002 1.00 87.06 173 LEU A CA 1
ATOM 1385 C C . LEU A 1 173 ? -3.585 1.649 12.758 1.00 87.06 173 LEU A C 1
ATOM 1387 O O . LEU A 1 173 ? -3.284 2.801 13.079 1.00 87.06 173 LEU A O 1
ATOM 1391 N N . THR A 1 174 ? -2.798 0.609 13.023 1.00 88.06 174 THR A N 1
ATOM 1392 C CA . THR A 1 174 ? -1.440 0.745 13.561 1.00 88.06 174 THR A CA 1
ATOM 1393 C C . THR A 1 174 ? -0.490 1.299 12.495 1.00 88.06 174 THR A C 1
ATOM 1395 O O . THR A 1 174 ? -0.787 1.284 11.301 1.00 88.06 174 THR A O 1
ATOM 1398 N N . ALA A 1 175 ? 0.694 1.761 12.906 1.00 83.25 175 ALA A N 1
ATOM 1399 C CA . ALA A 1 175 ? 1.717 2.227 11.965 1.00 83.25 175 ALA A CA 1
ATOM 1400 C C . ALA A 1 175 ? 2.121 1.144 10.943 1.00 83.25 175 ALA A C 1
ATOM 1402 O O . ALA A 1 175 ? 2.306 1.448 9.768 1.00 83.25 175 ALA A O 1
ATOM 1403 N N . GLU A 1 176 ? 2.195 -0.115 11.375 1.00 87.94 176 GLU A N 1
ATOM 1404 C CA . GLU A 1 176 ? 2.487 -1.268 10.515 1.00 87.94 176 GLU A CA 1
ATOM 1405 C C . GLU A 1 176 ? 1.374 -1.510 9.483 1.00 87.94 176 GLU A C 1
ATOM 1407 O O . GLU A 1 176 ? 1.647 -1.666 8.295 1.00 87.94 176 GLU A O 1
ATOM 1412 N N . GLN A 1 177 ? 0.108 -1.420 9.896 1.00 93.38 177 GLN A N 1
ATOM 1413 C CA . GLN A 1 177 ? -1.045 -1.566 8.998 1.00 93.38 177 GLN A CA 1
ATOM 1414 C C . GLN A 1 177 ? -1.147 -0.415 7.990 1.00 93.38 177 GLN A C 1
ATOM 1416 O O . GLN A 1 177 ? -1.488 -0.622 6.825 1.00 93.38 177 GLN A O 1
ATOM 1421 N N . LEU A 1 178 ? -0.808 0.807 8.409 1.00 91.38 178 LEU A N 1
ATOM 1422 C CA . LEU A 1 178 ? -0.696 1.950 7.502 1.00 91.38 178 LEU A CA 1
ATOM 1423 C C . LEU A 1 178 ? 0.438 1.760 6.491 1.00 91.38 178 LEU A C 1
ATOM 1425 O O . LEU A 1 178 ? 0.325 2.194 5.342 1.00 91.38 178 LEU A O 1
ATOM 1429 N N . GLU A 1 179 ? 1.516 1.083 6.881 1.00 90.50 179 GLU A N 1
ATOM 1430 C CA . GLU A 1 179 ? 2.584 0.738 5.957 1.00 90.50 179 GLU A CA 1
ATOM 1431 C C . GLU A 1 179 ? 2.155 -0.338 4.942 1.00 90.50 179 GLU A C 1
ATOM 1433 O O . GLU A 1 179 ? 2.413 -0.181 3.742 1.00 90.50 179 GLU A O 1
ATOM 1438 N N . LEU A 1 180 ? 1.456 -1.388 5.384 1.00 96.06 180 LEU A N 1
ATOM 1439 C CA . LEU A 1 180 ? 0.840 -2.382 4.495 1.00 96.06 180 LEU A CA 1
ATOM 1440 C C . LEU A 1 180 ? -0.093 -1.700 3.484 1.00 96.06 180 LEU A C 1
ATOM 1442 O O . LEU A 1 180 ? 0.055 -1.885 2.273 1.00 96.06 180 LEU A O 1
ATOM 1446 N N . ALA A 1 181 ? -0.974 -0.816 3.963 1.00 95.94 181 ALA A N 1
ATOM 1447 C CA . ALA A 1 181 ? -1.879 -0.039 3.123 1.00 95.94 181 ALA A CA 1
ATOM 1448 C C . ALA A 1 181 ? -1.125 0.844 2.108 1.00 95.94 181 ALA A C 1
ATOM 1450 O O . ALA A 1 181 ? -1.459 0.877 0.923 1.00 95.94 181 ALA A O 1
ATOM 1451 N N . SER A 1 182 ? -0.060 1.526 2.530 1.00 93.94 182 SER A N 1
ATOM 1452 C CA . SER A 1 182 ? 0.769 2.340 1.632 1.00 93.94 182 SER A CA 1
ATOM 1453 C C . SER A 1 182 ? 1.396 1.510 0.503 1.00 93.94 182 SER A C 1
ATOM 1455 O O . SER A 1 182 ? 1.434 1.946 -0.653 1.00 93.94 182 SER A O 1
ATOM 1457 N N . ASN A 1 183 ? 1.853 0.291 0.805 1.00 95.81 183 ASN A N 1
ATOM 1458 C CA . ASN A 1 183 ? 2.410 -0.606 -0.206 1.00 95.81 183 ASN A CA 1
ATOM 1459 C C . ASN A 1 183 ? 1.344 -1.132 -1.171 1.00 95.81 183 ASN A C 1
ATOM 1461 O O . ASN A 1 183 ? 1.554 -1.063 -2.383 1.00 95.81 183 ASN A O 1
ATOM 1465 N N . LEU A 1 184 ? 0.186 -1.557 -0.661 1.00 97.19 184 LEU A N 1
ATOM 1466 C CA . LEU A 1 184 ? -0.955 -1.992 -1.474 1.00 97.19 184 LEU A CA 1
ATOM 1467 C C . LEU A 1 184 ? -1.436 -0.888 -2.425 1.00 97.19 184 LEU A C 1
ATOM 1469 O O . LEU A 1 184 ? -1.644 -1.137 -3.611 1.00 97.19 184 LEU A O 1
ATOM 1473 N N . LEU A 1 185 ? -1.517 0.358 -1.950 1.00 96.19 185 LEU A N 1
ATOM 1474 C CA . LEU A 1 185 ? -1.866 1.504 -2.792 1.00 96.19 185 LEU A CA 1
ATOM 1475 C C . LEU A 1 185 ? -0.804 1.776 -3.874 1.00 96.19 185 LEU A C 1
ATOM 1477 O O . LEU A 1 185 ? -1.131 2.154 -5.002 1.00 96.19 185 LEU A O 1
ATOM 1481 N N . GLY A 1 186 ? 0.477 1.577 -3.550 1.00 93.25 186 GLY A N 1
ATOM 1482 C CA . GLY A 1 186 ? 1.574 1.648 -4.516 1.00 93.25 186 GLY A CA 1
ATOM 1483 C C . GLY A 1 186 ? 1.446 0.599 -5.623 1.00 93.25 186 GLY A C 1
ATOM 1484 O O . GLY A 1 186 ? 1.566 0.944 -6.800 1.00 93.25 186 GLY A O 1
ATOM 1485 N N . ILE A 1 187 ? 1.143 -0.647 -5.250 1.00 95.88 187 ILE A N 1
ATOM 1486 C CA . ILE A 1 187 ? 0.882 -1.758 -6.178 1.00 95.88 187 ILE A CA 1
ATOM 1487 C C . ILE A 1 187 ? -0.313 -1.428 -7.072 1.00 95.88 187 ILE A C 1
ATOM 1489 O O . ILE A 1 187 ? -0.189 -1.503 -8.293 1.00 95.88 187 ILE A O 1
ATOM 1493 N N . TYR A 1 188 ? -1.428 -0.980 -6.486 1.00 96.06 188 TYR A N 1
ATOM 1494 C CA . TYR A 1 188 ? -2.621 -0.552 -7.220 1.00 96.06 188 TYR A CA 1
ATOM 1495 C C . TYR A 1 188 ? -2.293 0.486 -8.289 1.00 96.06 188 TYR A C 1
ATOM 1497 O O . TYR A 1 188 ? -2.571 0.270 -9.467 1.00 96.06 188 TYR A O 1
ATOM 1505 N N . ARG A 1 189 ? -1.605 1.568 -7.914 1.00 94.81 189 ARG A N 1
ATOM 1506 C CA . ARG A 1 189 ? -1.212 2.618 -8.862 1.00 94.81 189 ARG A CA 1
ATOM 1507 C C . ARG A 1 189 ? -0.355 2.072 -10.006 1.00 94.81 189 ARG A C 1
ATOM 1509 O O . ARG A 1 189 ? -0.543 2.472 -11.156 1.00 94.81 189 ARG A O 1
ATOM 1516 N N . SER A 1 190 ? 0.602 1.197 -9.709 1.00 93.81 190 SER A N 1
ATOM 1517 C CA . SER A 1 190 ? 1.470 0.620 -10.737 1.00 93.81 190 SER A CA 1
ATOM 1518 C C . SER A 1 190 ? 0.706 -0.319 -11.668 1.00 93.81 190 SER A C 1
ATOM 1520 O O . SER A 1 190 ? 0.884 -0.229 -12.881 1.00 93.81 190 SER A O 1
ATOM 1522 N N . LEU A 1 191 ? -0.210 -1.136 -11.143 1.00 94.44 191 LEU A N 1
ATOM 1523 C CA . LEU A 1 191 ? -1.069 -1.997 -11.956 1.00 94.44 191 LEU A CA 1
ATOM 1524 C C . LEU A 1 191 ? -2.011 -1.200 -12.852 1.00 94.44 191 LEU A C 1
ATOM 1526 O O . LEU A 1 191 ? -2.109 -1.516 -14.029 1.00 94.44 191 LEU A O 1
ATOM 1530 N N . THR A 1 192 ? -2.643 -0.141 -12.348 1.00 93.00 192 THR A N 1
ATOM 1531 C CA . THR A 1 192 ? -3.508 0.735 -13.159 1.00 93.00 192 THR A CA 1
ATOM 1532 C C . THR A 1 192 ? -2.735 1.427 -14.279 1.00 93.00 192 THR A C 1
ATOM 1534 O O . THR A 1 192 ? -3.275 1.647 -15.361 1.00 93.00 192 THR A O 1
ATOM 1537 N N . SER A 1 193 ? -1.450 1.719 -14.064 1.00 92.25 193 SER A N 1
ATOM 1538 C CA . SER A 1 193 ? -0.583 2.257 -15.114 1.00 92.25 193 SER A CA 1
ATOM 1539 C C . SER A 1 193 ? -0.162 1.214 -16.153 1.00 92.25 193 SER A C 1
ATOM 1541 O O . SER A 1 193 ? 0.015 1.574 -17.313 1.00 92.25 193 SER A O 1
ATOM 1543 N N . LEU A 1 194 ? 0.068 -0.036 -15.745 1.00 91.38 194 LEU A N 1
ATOM 1544 C CA . LEU A 1 194 ? 0.532 -1.116 -16.626 1.00 91.38 194 LEU A CA 1
ATOM 1545 C C . LEU A 1 194 ? -0.620 -1.778 -17.393 1.00 91.38 194 LEU A C 1
ATOM 1547 O O . LEU A 1 194 ? -0.458 -2.170 -18.546 1.00 91.38 194 LEU A O 1
ATOM 1551 N N . PHE A 1 195 ? -1.790 -1.869 -16.766 1.00 92.19 195 PHE A N 1
ATOM 1552 C CA . PHE A 1 195 ? -2.987 -2.517 -17.286 1.00 92.19 195 PHE A CA 1
ATOM 1553 C C . PHE A 1 195 ? -4.186 -1.563 -17.159 1.00 92.19 195 PHE A C 1
ATOM 1555 O O . PHE A 1 195 ? -4.841 -1.510 -16.110 1.00 92.19 195 PHE A O 1
ATOM 1562 N N . PRO A 1 196 ? -4.517 -0.820 -18.232 1.00 88.88 196 PRO A N 1
ATOM 1563 C CA . PRO A 1 196 ? -5.640 0.117 -18.212 1.00 88.88 196 PRO A CA 1
ATOM 1564 C C . PRO A 1 196 ? -6.990 -0.563 -17.944 1.00 88.88 196 PRO A C 1
ATOM 1566 O O . PRO A 1 196 ? -7.848 0.011 -17.278 1.00 88.88 196 PRO A O 1
ATOM 1569 N N . GLN A 1 197 ? -7.163 -1.799 -18.427 1.00 91.81 197 GLN A N 1
ATOM 1570 C CA . GLN A 1 197 ? -8.386 -2.587 -18.246 1.00 91.81 197 GLN A CA 1
ATOM 1571 C C . GLN A 1 197 ? -8.373 -3.339 -16.911 1.00 91.81 197 GLN A C 1
ATOM 1573 O O . GLN A 1 197 ? -7.371 -3.970 -16.558 1.00 91.81 197 GLN A O 1
ATOM 1578 N N . GLU A 1 198 ? -9.495 -3.295 -16.194 1.00 89.75 198 GLU A N 1
ATOM 1579 C CA . GLU A 1 198 ? -9.676 -3.933 -14.884 1.00 89.75 198 GLU A CA 1
ATOM 1580 C C . GLU A 1 198 ? -9.503 -5.449 -14.958 1.00 89.75 198 GLU A C 1
ATOM 1582 O O . GLU A 1 198 ? -8.749 -6.031 -14.180 1.00 89.75 198 GLU A O 1
ATOM 1587 N N . GLU A 1 199 ? -10.064 -6.082 -15.988 1.00 91.12 199 GLU A N 1
ATOM 1588 C CA . GLU A 1 199 ? -9.959 -7.525 -16.193 1.00 91.12 199 GLU A CA 1
ATOM 1589 C C . GLU A 1 199 ? -8.507 -7.955 -16.428 1.00 91.12 199 GLU A C 1
ATOM 1591 O O . GLU A 1 199 ? -8.123 -9.077 -16.097 1.00 91.12 199 GLU A O 1
ATOM 1596 N N . GLY A 1 200 ? -7.687 -7.066 -16.999 1.00 92.25 200 GLY A N 1
ATOM 1597 C CA . GLY A 1 200 ? -6.252 -7.276 -17.167 1.00 92.25 200 GLY A CA 1
ATOM 1598 C C . GLY A 1 200 ? -5.515 -7.268 -15.829 1.00 92.25 200 GLY A C 1
ATOM 1599 O O . GLY A 1 200 ? -4.717 -8.172 -15.575 1.00 92.25 200 GLY A O 1
ATOM 1600 N N . ARG A 1 201 ? -5.830 -6.301 -14.953 1.00 93.81 201 ARG A N 1
ATOM 1601 C CA . ARG A 1 201 ? -5.275 -6.219 -13.590 1.00 93.81 201 ARG A CA 1
ATOM 1602 C C . ARG A 1 201 ? -5.632 -7.458 -12.782 1.00 93.81 201 ARG A C 1
ATOM 1604 O O . ARG A 1 201 ? -4.744 -8.117 -12.245 1.00 93.81 201 ARG A O 1
ATOM 1611 N N . GLN A 1 202 ? -6.919 -7.796 -12.750 1.00 94.12 202 GLN A N 1
ATOM 1612 C CA . GLN A 1 202 ? -7.422 -8.949 -12.017 1.00 94.12 202 GLN A CA 1
ATOM 1613 C C . GLN A 1 202 ? -6.793 -10.244 -12.542 1.00 94.12 202 GLN A C 1
ATOM 1615 O O . GLN A 1 202 ? -6.251 -11.028 -11.767 1.00 94.12 202 GLN A O 1
ATOM 1620 N N . ARG A 1 203 ? -6.787 -10.459 -13.863 1.00 94.31 203 ARG A N 1
ATOM 1621 C CA . ARG A 1 203 ? -6.187 -11.664 -14.448 1.00 94.31 203 ARG A CA 1
ATOM 1622 C C . ARG A 1 203 ? -4.714 -11.796 -14.089 1.00 94.31 203 ARG A C 1
ATOM 1624 O O . ARG A 1 203 ? -4.294 -12.892 -13.748 1.00 94.31 203 ARG A O 1
ATOM 1631 N N . TRP A 1 204 ? -3.948 -10.710 -14.151 1.00 94.94 204 TRP A N 1
ATOM 1632 C CA . TRP A 1 204 ? -2.526 -10.742 -13.820 1.00 94.94 204 TRP A CA 1
ATOM 1633 C C . TRP A 1 204 ? -2.283 -11.075 -12.343 1.00 94.94 204 TRP A C 1
ATOM 1635 O O . TRP A 1 204 ? -1.438 -11.912 -12.043 1.00 94.94 204 TRP A O 1
ATOM 1645 N N . LEU A 1 205 ? -3.062 -10.489 -11.427 1.00 95.25 205 LEU A N 1
ATOM 1646 C CA . LEU A 1 205 ? -2.943 -10.739 -9.986 1.00 95.25 205 LEU A CA 1
ATOM 1647 C C . LEU A 1 205 ? -3.179 -12.203 -9.592 1.00 95.25 205 LEU A C 1
ATOM 1649 O O . LEU A 1 205 ? -2.548 -12.681 -8.650 1.00 95.25 205 LEU A O 1
ATOM 1653 N N . HIS A 1 206 ? -4.067 -12.898 -10.306 1.00 95.06 206 HIS A N 1
ATOM 1654 C CA . HIS A 1 206 ? -4.461 -14.284 -10.019 1.00 95.06 206 HIS A CA 1
ATOM 1655 C C . HIS A 1 206 ? -3.775 -15.324 -10.920 1.00 95.06 206 HIS A C 1
ATOM 1657 O O . HIS A 1 206 ? -3.958 -16.524 -10.727 1.00 95.06 206 HIS A O 1
ATOM 1663 N N . HIS A 1 207 ? -2.995 -14.898 -11.915 1.00 94.56 207 HIS A N 1
ATOM 1664 C CA . HIS A 1 207 ? -2.274 -15.808 -12.804 1.00 94.56 207 HIS A CA 1
ATOM 1665 C C . HIS A 1 207 ? -0.979 -16.296 -12.154 1.00 94.56 207 HIS A C 1
ATOM 1667 O O . HIS A 1 207 ? -0.267 -15.507 -11.539 1.00 94.56 207 HIS A O 1
ATOM 1673 N N . LEU A 1 208 ? -0.656 -17.581 -12.316 1.00 93.81 208 LEU A N 1
ATOM 1674 C CA . LEU A 1 208 ? 0.623 -18.136 -11.871 1.00 93.81 208 LEU A CA 1
ATOM 1675 C C . LEU A 1 208 ? 1.752 -17.617 -12.759 1.00 93.81 208 LEU A C 1
ATOM 1677 O O . LEU A 1 208 ? 1.628 -17.608 -13.982 1.00 93.81 208 LEU A O 1
ATOM 1681 N N . ILE A 1 209 ? 2.849 -17.192 -12.140 1.00 91.00 209 ILE A N 1
ATOM 1682 C CA . ILE A 1 209 ? 3.987 -16.615 -12.849 1.00 91.00 209 ILE A CA 1
ATOM 1683 C C . ILE A 1 209 ? 5.240 -17.430 -12.509 1.00 91.00 209 ILE A C 1
ATOM 1685 O O . ILE A 1 209 ? 5.691 -17.455 -11.367 1.00 91.00 209 ILE A O 1
ATOM 1689 N N . ASP A 1 210 ? 5.813 -18.113 -13.502 1.00 86.56 210 ASP A N 1
ATOM 1690 C CA . ASP A 1 210 ? 6.922 -19.056 -13.283 1.00 86.56 210 ASP A CA 1
ATOM 1691 C C . ASP A 1 210 ? 8.294 -18.376 -13.148 1.00 86.56 210 ASP A C 1
ATOM 1693 O O . ASP A 1 210 ? 9.211 -18.920 -12.530 1.00 86.56 210 ASP A O 1
ATOM 1697 N N . ASN A 1 211 ? 8.465 -17.177 -13.708 1.00 84.06 211 ASN A N 1
ATOM 1698 C CA . ASN A 1 211 ? 9.723 -16.441 -13.623 1.00 84.06 211 ASN A CA 1
ATOM 1699 C C . ASN A 1 211 ? 9.899 -15.737 -12.269 1.00 84.06 211 ASN A C 1
ATOM 1701 O O . ASN A 1 211 ? 8.954 -15.471 -11.524 1.00 84.06 211 ASN A O 1
ATOM 1705 N N . ALA A 1 212 ? 11.153 -15.412 -11.948 1.00 76.69 212 ALA A N 1
ATOM 1706 C CA . ALA A 1 212 ? 11.465 -14.594 -10.784 1.00 76.69 212 ALA A CA 1
ATOM 1707 C C . ALA A 1 212 ? 10.774 -13.216 -10.895 1.00 76.69 212 ALA A C 1
ATOM 1709 O O . ALA A 1 212 ? 10.766 -12.634 -11.984 1.00 76.69 212 ALA A O 1
ATOM 1710 N N . PRO A 1 213 ? 10.232 -12.665 -9.791 1.00 83.56 213 PRO A N 1
ATOM 1711 C CA . PRO A 1 213 ? 10.343 -13.137 -8.402 1.00 83.56 213 PRO A CA 1
ATOM 1712 C C . PRO A 1 213 ? 9.270 -14.148 -7.940 1.00 83.56 213 PRO A C 1
ATOM 1714 O O . PRO A 1 213 ? 9.262 -14.514 -6.770 1.00 83.56 213 PRO A O 1
ATOM 1717 N N . PHE A 1 214 ? 8.361 -14.584 -8.811 1.00 87.94 214 PHE A N 1
ATOM 1718 C CA . PHE A 1 214 ? 7.126 -15.267 -8.408 1.00 87.94 214 PHE A CA 1
ATOM 1719 C C . PHE A 1 214 ? 7.275 -16.782 -8.226 1.00 87.94 214 PHE A C 1
ATOM 1721 O O . PHE A 1 214 ? 6.611 -17.360 -7.368 1.00 87.94 214 PHE A O 1
ATOM 1728 N N . GLY A 1 215 ? 8.169 -17.425 -8.986 1.00 87.38 215 GLY A N 1
ATOM 1729 C CA . GLY A 1 215 ? 8.559 -18.822 -8.758 1.00 87.38 215 GLY A CA 1
ATOM 1730 C C . GLY A 1 215 ? 7.397 -19.822 -8.808 1.00 87.38 215 GLY A C 1
ATOM 1731 O O . GLY A 1 215 ? 7.374 -20.769 -8.023 1.00 87.38 215 GLY A O 1
ATOM 1732 N N . GLY A 1 216 ? 6.426 -19.590 -9.691 1.00 89.94 216 GLY A N 1
ATOM 1733 C CA . GLY A 1 216 ? 5.238 -20.425 -9.879 1.00 89.94 216 GLY A CA 1
ATOM 1734 C C . GLY A 1 216 ? 4.050 -20.047 -8.992 1.00 89.94 216 GLY A C 1
ATOM 1735 O O . GLY A 1 216 ? 3.034 -20.734 -9.026 1.00 89.94 216 GLY A O 1
ATOM 1736 N N . LEU A 1 217 ? 4.153 -18.976 -8.198 1.00 91.62 217 LEU A N 1
ATOM 1737 C CA . LEU A 1 217 ? 3.028 -18.402 -7.456 1.00 91.62 217 LEU A CA 1
ATOM 1738 C C . LEU A 1 217 ? 2.345 -17.304 -8.269 1.00 91.62 217 LEU A C 1
ATOM 1740 O O . LEU A 1 217 ? 2.963 -16.648 -9.109 1.00 91.62 217 LEU A O 1
ATOM 1744 N N . SER A 1 218 ? 1.073 -17.054 -7.977 1.00 95.19 218 SER A N 1
ATOM 1745 C CA . SER A 1 218 ? 0.443 -15.805 -8.400 1.00 95.19 218 SER A CA 1
ATOM 1746 C C . SER A 1 218 ? 0.945 -14.615 -7.568 1.00 95.19 218 SER A C 1
ATOM 1748 O O . SER A 1 218 ? 1.332 -14.793 -6.405 1.00 95.19 218 SER A O 1
ATOM 1750 N N . PRO A 1 219 ? 0.915 -13.379 -8.107 1.00 95.12 219 PRO A N 1
ATOM 1751 C CA . PRO A 1 219 ? 1.186 -12.177 -7.321 1.00 95.12 219 PRO A CA 1
ATOM 1752 C C . PRO A 1 219 ? 0.347 -12.105 -6.040 1.00 95.12 219 PRO A C 1
ATOM 1754 O O . PRO A 1 219 ? 0.863 -11.714 -4.994 1.00 95.12 219 PRO A O 1
ATOM 1757 N N . MET A 1 220 ? -0.921 -12.524 -6.097 1.00 95.31 220 MET A N 1
ATOM 1758 C CA . MET A 1 220 ? -1.803 -12.549 -4.931 1.00 95.31 220 MET A CA 1
ATOM 1759 C C . MET A 1 220 ? -1.333 -13.535 -3.856 1.00 95.31 220 MET A C 1
ATOM 1761 O O . MET A 1 220 ? -1.244 -13.183 -2.680 1.00 95.31 220 MET A O 1
ATOM 1765 N N . GLU A 1 221 ? -0.973 -14.759 -4.243 1.00 94.06 221 GLU A N 1
ATOM 1766 C CA . GLU A 1 221 ? -0.432 -15.746 -3.303 1.00 94.06 221 GLU A CA 1
ATOM 1767 C C . GLU A 1 221 ? 0.899 -15.303 -2.701 1.00 94.06 221 GLU A C 1
ATOM 1769 O O . GLU A 1 221 ? 1.141 -15.537 -1.516 1.00 94.06 221 GLU A O 1
ATOM 1774 N N . LEU A 1 222 ? 1.755 -14.657 -3.495 1.00 94.06 222 LEU A N 1
ATOM 1775 C CA . LEU A 1 222 ? 3.020 -14.112 -3.019 1.00 94.06 222 LEU A CA 1
ATOM 1776 C C . LEU A 1 222 ? 2.784 -13.063 -1.922 1.00 94.06 222 LEU A C 1
ATOM 1778 O O . LEU A 1 222 ? 3.416 -13.135 -0.867 1.00 94.06 222 LEU A O 1
ATOM 1782 N N . MET A 1 223 ? 1.853 -12.127 -2.146 1.00 94.81 223 MET A N 1
ATOM 1783 C CA . MET A 1 223 ? 1.494 -11.103 -1.157 1.00 94.81 223 MET A CA 1
ATOM 1784 C C . MET A 1 223 ? 0.926 -11.726 0.122 1.00 94.81 223 MET A C 1
ATOM 1786 O O . MET A 1 223 ? 1.403 -11.415 1.211 1.00 94.81 223 MET A O 1
ATOM 1790 N N . ASN A 1 224 ? -0.021 -12.662 -0.000 1.00 92.81 224 ASN A N 1
ATOM 1791 C CA . ASN A 1 224 ? -0.643 -13.316 1.155 1.00 92.81 224 ASN A CA 1
ATOM 1792 C C . ASN A 1 224 ? 0.340 -14.152 1.991 1.00 92.81 224 ASN A C 1
ATOM 1794 O O . ASN A 1 224 ? 0.163 -14.278 3.199 1.00 92.81 224 ASN A O 1
ATOM 1798 N N . ARG A 1 225 ? 1.371 -14.744 1.375 1.00 90.88 225 ARG A N 1
ATOM 1799 C CA . ARG A 1 225 ? 2.355 -15.577 2.092 1.00 90.88 225 ARG A CA 1
ATOM 1800 C C . ARG A 1 225 ? 3.517 -14.780 2.678 1.00 90.88 225 ARG A C 1
ATOM 1802 O O . ARG A 1 225 ? 4.102 -15.217 3.664 1.00 90.88 225 ARG A O 1
ATOM 1809 N N . GLY A 1 226 ? 3.900 -13.673 2.044 1.00 89.62 226 GLY A N 1
ATOM 1810 C CA . GLY A 1 226 ? 5.118 -12.937 2.388 1.00 89.62 226 GLY A CA 1
ATOM 1811 C C . GLY A 1 226 ? 4.906 -11.629 3.153 1.00 89.62 226 GLY A C 1
ATOM 1812 O O . GLY A 1 226 ? 5.899 -10.968 3.472 1.00 89.62 226 GLY A O 1
ATOM 1813 N N . GLY A 1 227 ? 3.652 -11.250 3.425 1.00 91.69 227 GLY A N 1
ATOM 1814 C CA . GLY A 1 227 ? 3.294 -10.074 4.221 1.00 91.69 227 GLY A CA 1
ATOM 1815 C C . GLY A 1 227 ? 3.946 -8.789 3.708 1.00 91.69 227 GLY A C 1
ATOM 1816 O O . GLY A 1 227 ? 4.130 -8.588 2.501 1.00 91.69 227 GLY A O 1
ATOM 1817 N N . LEU A 1 228 ? 4.363 -7.924 4.634 1.00 91.81 228 LEU A N 1
ATOM 1818 C CA . LEU A 1 228 ? 4.959 -6.626 4.304 1.00 91.81 228 LEU A CA 1
ATOM 1819 C C . LEU A 1 228 ? 6.188 -6.719 3.383 1.00 91.81 228 LEU A C 1
ATOM 1821 O O . LEU A 1 228 ? 6.353 -5.891 2.485 1.00 91.81 228 LEU A O 1
ATOM 1825 N N . ALA A 1 229 ? 7.057 -7.712 3.588 1.00 91.81 229 ALA A N 1
ATOM 1826 C CA . ALA A 1 229 ? 8.269 -7.865 2.786 1.00 91.81 229 ALA A CA 1
ATOM 1827 C C . ALA A 1 229 ? 7.934 -8.160 1.317 1.00 91.81 229 ALA A C 1
ATOM 1829 O O . ALA A 1 229 ? 8.471 -7.503 0.423 1.00 91.81 229 ALA A O 1
ATOM 1830 N N . ALA A 1 230 ? 6.998 -9.082 1.066 1.00 92.06 230 ALA A N 1
ATOM 1831 C CA . ALA A 1 230 ? 6.543 -9.380 -0.290 1.00 92.06 230 ALA A CA 1
ATOM 1832 C C . ALA A 1 230 ? 5.823 -8.194 -0.936 1.00 92.06 230 ALA A C 1
ATOM 1834 O O . ALA A 1 230 ? 6.057 -7.917 -2.111 1.00 92.06 230 ALA A O 1
ATOM 1835 N N . LEU A 1 231 ? 5.007 -7.454 -0.179 1.00 95.25 231 LEU A N 1
ATOM 1836 C CA . LEU A 1 231 ? 4.342 -6.248 -0.678 1.00 95.25 231 LEU A CA 1
ATOM 1837 C C . LEU A 1 231 ? 5.347 -5.180 -1.128 1.00 95.25 231 LEU A C 1
ATOM 1839 O O . LEU A 1 231 ? 5.204 -4.628 -2.219 1.00 95.25 231 LEU A O 1
ATOM 1843 N N . ARG A 1 232 ? 6.392 -4.922 -0.332 1.00 94.88 232 ARG A N 1
ATOM 1844 C CA . ARG A 1 232 ? 7.470 -3.989 -0.703 1.00 94.88 232 ARG A CA 1
ATOM 1845 C C . ARG A 1 232 ? 8.204 -4.465 -1.962 1.00 94.88 232 ARG A C 1
ATOM 1847 O O . ARG A 1 232 ? 8.322 -3.707 -2.920 1.00 94.88 232 ARG A O 1
ATOM 1854 N N . SER A 1 233 ? 8.625 -5.732 -2.007 1.00 91.69 233 SER A N 1
ATOM 1855 C CA . SER A 1 233 ? 9.333 -6.280 -3.173 1.00 91.69 233 SER A CA 1
ATOM 1856 C C . SER A 1 233 ? 8.488 -6.266 -4.449 1.00 91.69 233 SER A C 1
ATOM 1858 O O . SER A 1 233 ? 8.995 -5.928 -5.518 1.00 91.69 233 SER A O 1
ATOM 1860 N N . LEU A 1 234 ? 7.197 -6.597 -4.355 1.00 93.81 234 LEU A N 1
ATOM 1861 C CA . LEU A 1 234 ? 6.288 -6.576 -5.499 1.00 93.81 234 LEU A CA 1
ATOM 1862 C C . LEU A 1 234 ? 6.036 -5.150 -5.994 1.00 93.81 234 LEU A C 1
ATOM 1864 O O . LEU A 1 234 ? 6.014 -4.908 -7.202 1.00 93.81 234 LEU A O 1
ATOM 1868 N N . ARG A 1 235 ? 5.880 -4.196 -5.072 1.00 94.50 235 ARG A N 1
ATOM 1869 C CA . ARG A 1 235 ? 5.776 -2.776 -5.407 1.00 94.50 235 ARG A CA 1
ATOM 1870 C C . ARG A 1 235 ? 7.008 -2.299 -6.170 1.00 94.50 235 ARG A C 1
ATOM 1872 O O . ARG A 1 235 ? 6.844 -1.697 -7.228 1.00 94.50 235 ARG A O 1
ATOM 1879 N N . ASP A 1 236 ? 8.205 -2.592 -5.667 1.00 90.62 236 ASP A N 1
ATOM 1880 C CA . ASP A 1 236 ? 9.464 -2.192 -6.303 1.00 90.62 236 ASP A CA 1
ATOM 1881 C C . ASP A 1 236 ? 9.612 -2.819 -7.693 1.00 90.62 236 ASP A C 1
ATOM 1883 O O . ASP A 1 236 ? 9.970 -2.132 -8.654 1.00 90.62 236 ASP A O 1
ATOM 1887 N N . TYR A 1 237 ? 9.263 -4.103 -7.823 1.00 92.31 237 TYR A N 1
ATOM 1888 C CA . TYR A 1 237 ? 9.212 -4.792 -9.109 1.00 92.31 237 TYR A CA 1
ATOM 1889 C C . TYR A 1 237 ? 8.277 -4.070 -10.090 1.00 92.31 237 TYR A C 1
ATOM 1891 O O . TYR A 1 237 ? 8.702 -3.706 -11.184 1.00 92.31 237 TYR A O 1
ATOM 1899 N N . LEU A 1 238 ? 7.030 -3.792 -9.702 1.00 91.69 238 LEU A N 1
ATOM 1900 C CA . LEU A 1 238 ? 6.051 -3.130 -10.570 1.00 91.69 238 LEU A CA 1
ATOM 1901 C C . LEU A 1 238 ? 6.432 -1.681 -10.908 1.00 91.69 238 LEU A C 1
ATOM 1903 O O . LEU A 1 238 ? 6.234 -1.237 -12.041 1.00 91.69 238 LEU A O 1
ATOM 1907 N N . ASP A 1 239 ? 6.998 -0.936 -9.956 1.00 88.94 239 ASP A N 1
ATOM 1908 C CA . ASP A 1 239 ? 7.503 0.419 -10.196 1.00 88.94 239 ASP A CA 1
ATOM 1909 C C . ASP A 1 239 ? 8.686 0.414 -11.185 1.00 88.94 239 ASP A C 1
ATOM 1911 O O . ASP A 1 239 ? 8.799 1.332 -12.006 1.00 88.94 239 ASP A O 1
ATOM 1915 N N . ALA A 1 240 ? 9.541 -0.616 -11.159 1.00 88.50 240 ALA A N 1
ATOM 1916 C CA . ALA A 1 240 ? 10.590 -0.813 -12.157 1.00 88.50 240 ALA A CA 1
ATOM 1917 C C . ALA A 1 240 ? 10.003 -1.170 -13.533 1.00 88.50 240 ALA A C 1
ATOM 1919 O O . ALA A 1 240 ? 10.368 -0.545 -14.532 1.00 88.50 240 ALA A O 1
ATOM 1920 N N . GLN A 1 241 ? 9.035 -2.092 -13.583 1.00 86.94 241 GLN A N 1
ATOM 1921 C CA . GLN A 1 241 ? 8.349 -2.471 -14.823 1.00 86.94 241 GLN A CA 1
ATOM 1922 C C . GLN A 1 241 ? 7.617 -1.288 -15.464 1.00 86.94 241 GLN A C 1
ATOM 1924 O O . GLN A 1 241 ? 7.623 -1.159 -16.681 1.00 86.94 241 GLN A O 1
ATOM 1929 N N . ARG A 1 242 ? 7.064 -0.348 -14.686 1.00 84.44 242 ARG A N 1
ATOM 1930 C CA . ARG A 1 242 ? 6.448 0.871 -15.248 1.00 84.44 242 ARG A CA 1
ATOM 1931 C C . ARG A 1 242 ? 7.436 1.722 -16.053 1.00 84.44 242 ARG A C 1
ATOM 1933 O O . ARG A 1 242 ? 7.029 2.400 -16.990 1.00 84.44 242 ARG A O 1
ATOM 1940 N N . LYS A 1 243 ? 8.721 1.719 -15.688 1.00 80.69 243 LYS A N 1
ATOM 1941 C CA . LYS A 1 243 ? 9.753 2.507 -16.383 1.00 80.69 243 LYS A CA 1
ATOM 1942 C C . LYS A 1 243 ? 10.251 1.832 -17.661 1.00 80.69 243 LYS A C 1
ATOM 1944 O O . LYS A 1 243 ? 10.673 2.535 -18.572 1.00 80.69 243 LYS A O 1
ATOM 1949 N N . VAL A 1 244 ? 10.234 0.500 -17.702 1.00 77.75 244 VAL A N 1
ATOM 1950 C CA . VAL A 1 244 ? 10.842 -0.304 -18.779 1.00 77.75 244 VAL A CA 1
ATOM 1951 C C . VAL A 1 244 ? 9.792 -0.909 -19.726 1.00 77.75 244 VAL A C 1
ATOM 1953 O O . VAL A 1 244 ? 10.087 -1.137 -20.895 1.00 77.75 244 VAL A O 1
ATOM 1956 N N . GLY A 1 245 ? 8.555 -1.086 -19.257 1.00 67.00 245 GLY A N 1
ATOM 1957 C CA . GLY A 1 245 ? 7.507 -1.888 -19.889 1.00 67.00 245 GLY A CA 1
ATOM 1958 C C . GLY A 1 245 ? 7.571 -3.349 -19.430 1.00 67.00 245 GLY A C 1
ATOM 1959 O O . GLY A 1 245 ? 8.658 -3.872 -19.201 1.00 67.00 245 GLY A O 1
ATOM 1960 N N . LEU A 1 246 ? 6.409 -4.002 -19.291 1.00 66.81 246 LEU A N 1
ATOM 1961 C CA . LEU A 1 246 ? 6.348 -5.452 -19.071 1.00 66.81 246 LEU A CA 1
ATOM 1962 C C . LEU A 1 246 ? 6.830 -6.149 -20.352 1.00 66.81 246 LEU A C 1
ATOM 1964 O O . LEU A 1 246 ? 6.198 -5.993 -21.399 1.00 66.81 246 LEU A O 1
ATOM 1968 N N . ALA A 1 247 ? 7.963 -6.845 -20.262 1.00 51.12 247 ALA A N 1
ATOM 1969 C CA . ALA A 1 247 ? 8.553 -7.633 -21.346 1.00 51.12 247 ALA A CA 1
ATOM 1970 C C . ALA A 1 247 ? 7.965 -9.047 -21.414 1.00 51.12 247 ALA A C 1
ATOM 1972 O O . ALA A 1 247 ? 7.708 -9.627 -20.332 1.00 51.12 247 ALA A O 1
#

Radius of gyration: 32.02 Å; chains: 1; bounding box: 82×59×85 Å

InterPro domains:
  IPR024467 Antitoxin Xre/MbcA/ParS-like, toxin-binding domain [PF09722] (190-242)
  IPR046847 Antitoxin Xre-like, helix-turn-helix domain [PF20432] (136-186)

Sequence (247 aa):
MSQKYDPQRPTVAGNAKSPLERLKGSVQYYDKPFEPVDSEHWEADFLEPNNAVRSGEVPTHIAPTGTRYIRIREVPIRLQDGFIRYLTGAGCPVVENEDGPLAYEIDWLEWRQHRRPDRIAAHNSEETGVAVMHTFPTIAQEWGLSDTDMAALLEINIDSYRKWTATPLQASLTAEQLELASNLLGIYRSLTSLFPQEEGRQRWLHHLIDNAPFGGLSPMELMNRGGLAALRSLRDYLDAQRKVGLA